Protein AF-A0A255YTB4-F1 (afdb_monomer_lite)

Foldseek 3Di:
DDDDDDDDDDDDDDDDDDDDDDDDDVVPVVVVVVVVVVVVPPPDDDDDDDDDDDDDDDDDDDDDDDDDDDDDDDDDDDDDDDDPDPPDPPPPVVVVVVVVVCVVCVPDDPDPPPDPPPFPLPPDALVRLLVLLCVLLVVLAAAEAEDAALQCVLVVVVVVCVVVVHQLEEEEFQDPVNVPRPNVVPVSRHYDYHADDAPHQEYEAEFQAAASRNSKTKGFCDRSNRVNRLPRHLHYEYEYESVRRDHHPVVNVVSQCVVQVVVVHHRRPDIDIDRYRDNGYYYY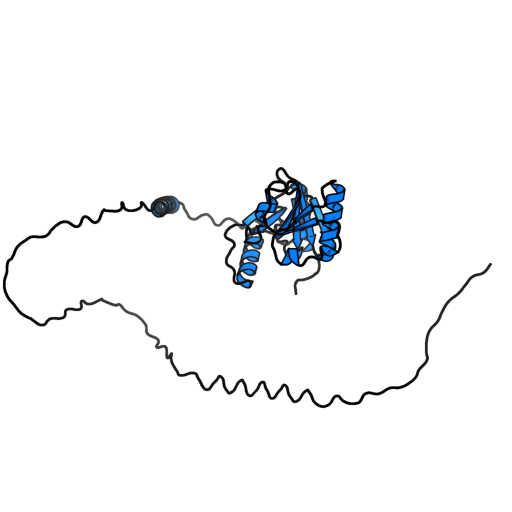YYYHDSPPDDD

pLDDT: mean 70.14, std 25.57, range [23.16, 96.25]

Radius of gyration: 35.02 Å; chains: 1; bounding box: 73×129×77 Å

Organism: NCBI:txid1981099

Structure (mmCIF, N/CA/C/O backbone):
data_AF-A0A255YTB4-F1
#
_entry.id   AF-A0A255YTB4-F1
#
loop_
_atom_site.group_PDB
_atom_site.id
_atom_site.type_symbol
_atom_site.label_atom_id
_atom_site.label_alt_id
_atom_site.label_comp_id
_atom_site.label_asym_id
_atom_site.label_entity_id
_atom_site.label_seq_id
_atom_site.pdbx_PDB_ins_code
_atom_site.Cartn_x
_atom_site.Cartn_y
_atom_site.Cartn_z
_atom_site.occupancy
_atom_site.B_iso_or_equiv
_atom_site.auth_seq_id
_atom_site.auth_comp_id
_atom_site.auth_asym_id
_atom_site.auth_atom_id
_atom_site.pdbx_PDB_model_num
ATOM 1 N N . MET A 1 1 ? -17.223 -56.467 17.518 1.00 36.66 1 MET A N 1
ATOM 2 C CA . MET A 1 1 ? -18.235 -57.529 17.428 1.00 36.66 1 MET A CA 1
ATOM 3 C C . MET A 1 1 ? -19.558 -56.891 17.029 1.00 36.66 1 MET A C 1
ATOM 5 O O . MET A 1 1 ? -20.328 -56.540 17.908 1.00 36.66 1 MET A O 1
ATOM 9 N N . ASP A 1 2 ? -19.896 -56.591 15.780 1.00 35.88 2 ASP A N 1
ATOM 10 C CA . ASP A 1 2 ? -19.236 -56.515 14.462 1.00 35.88 2 ASP A CA 1
ATOM 11 C C . ASP A 1 2 ? -20.091 -55.502 13.671 1.00 35.88 2 ASP A C 1
ATOM 13 O O . ASP A 1 2 ? -21.315 -55.549 13.749 1.00 35.88 2 ASP A O 1
ATOM 17 N N . GLN A 1 3 ? -19.529 -54.368 13.234 1.00 32.56 3 GLN A N 1
ATOM 18 C CA . GLN A 1 3 ? -19.090 -54.088 11.851 1.00 32.56 3 GLN A CA 1
ATOM 19 C C . GLN A 1 3 ? -20.162 -54.400 10.787 1.00 32.56 3 GLN A C 1
ATOM 21 O O . GLN A 1 3 ? -20.551 -55.543 10.608 1.00 32.56 3 GLN A O 1
ATOM 26 N N . ALA A 1 4 ? -20.786 -53.365 10.202 1.00 33.28 4 ALA A N 1
ATOM 27 C CA . ALA A 1 4 ? -20.347 -52.664 8.974 1.00 33.28 4 ALA A CA 1
ATOM 28 C C . ALA A 1 4 ? -20.645 -53.502 7.711 1.00 33.28 4 ALA A C 1
ATOM 30 O O . ALA A 1 4 ? -20.440 -54.699 7.705 1.00 33.28 4 ALA A O 1
ATOM 31 N N . GLY A 1 5 ? -21.120 -52.994 6.581 1.00 29.61 5 GLY A N 1
ATOM 32 C CA . GLY A 1 5 ? -21.295 -51.645 6.078 1.00 29.61 5 GLY A CA 1
ATOM 33 C C . GLY A 1 5 ? -21.314 -51.720 4.541 1.00 29.61 5 GLY A C 1
ATOM 34 O O . GLY A 1 5 ? -20.716 -52.612 3.956 1.00 29.61 5 GLY A O 1
ATOM 35 N N . TYR A 1 6 ? -21.953 -50.723 3.928 1.00 31.66 6 TYR A N 1
ATOM 36 C CA . TYR A 1 6 ? -21.638 -50.125 2.620 1.00 31.66 6 TYR A CA 1
ATOM 37 C C . TYR A 1 6 ? -21.993 -50.790 1.263 1.00 31.66 6 TYR A C 1
ATOM 39 O O . TYR A 1 6 ? -21.471 -51.818 0.863 1.00 31.66 6 TYR A O 1
ATOM 47 N N . CYS A 1 7 ? -22.741 -49.975 0.496 1.00 25.92 7 CYS A N 1
ATOM 48 C CA . CYS A 1 7 ? -22.605 -49.614 -0.929 1.00 25.92 7 CYS A CA 1
ATOM 49 C C . CYS A 1 7 ? -22.793 -50.659 -2.046 1.00 25.92 7 CYS A C 1
ATOM 51 O O . CYS A 1 7 ? -21.933 -51.495 -2.283 1.00 25.92 7 CYS A O 1
ATOM 53 N N . SER A 1 8 ? -23.755 -50.410 -2.948 1.00 30.14 8 S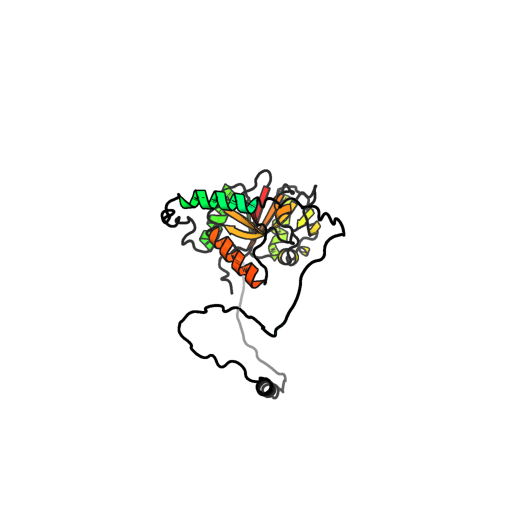ER A N 1
ATOM 54 C CA . SER A 1 8 ? -23.464 -49.739 -4.238 1.00 30.14 8 SER A CA 1
ATOM 55 C C . SER A 1 8 ? -24.685 -49.608 -5.181 1.00 30.14 8 SER A C 1
ATOM 57 O O . SER A 1 8 ? -25.455 -50.532 -5.391 1.00 30.14 8 SER A O 1
ATOM 59 N N . LEU A 1 9 ? -24.831 -48.386 -5.710 1.00 29.02 9 LEU A N 1
ATOM 60 C CA . LEU A 1 9 ? -25.135 -47.952 -7.088 1.00 29.02 9 LEU A CA 1
ATOM 61 C C . LEU A 1 9 ? -26.260 -48.572 -7.962 1.00 29.02 9 LEU A C 1
ATOM 63 O O . LEU A 1 9 ? -26.207 -49.711 -8.396 1.00 29.02 9 LEU A O 1
ATOM 67 N N . ARG A 1 10 ? -27.12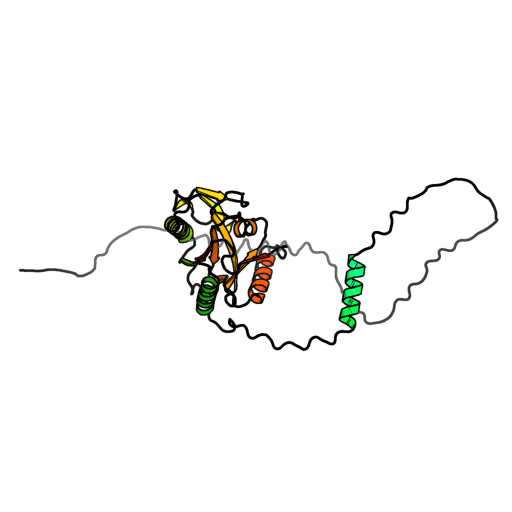7 -47.635 -8.401 1.00 27.05 10 ARG A N 1
ATOM 68 C CA . ARG A 1 10 ? -27.741 -47.413 -9.739 1.00 27.05 10 ARG A CA 1
ATOM 69 C C . ARG A 1 10 ? -28.489 -48.564 -10.432 1.00 27.05 10 ARG A C 1
ATOM 71 O O . ARG A 1 10 ? -27.883 -49.424 -11.047 1.00 27.05 10 ARG A O 1
ATOM 78 N N . ALA A 1 11 ? -29.799 -48.380 -10.619 1.00 28.38 11 ALA A N 1
ATOM 79 C CA . ALA A 1 11 ? -30.376 -47.700 -11.795 1.00 28.38 11 ALA A CA 1
ATOM 80 C C . ALA A 1 11 ? -31.918 -47.750 -11.733 1.00 28.38 11 ALA A C 1
ATOM 82 O O . ALA A 1 11 ? -32.508 -48.821 -11.635 1.00 28.38 11 ALA A O 1
ATOM 83 N N . ARG A 1 12 ? -32.586 -46.593 -11.816 1.00 29.38 12 ARG A N 1
ATOM 84 C CA . ARG A 1 12 ? -34.030 -46.490 -12.090 1.00 29.38 12 ARG A CA 1
ATOM 85 C C . ARG A 1 12 ? -34.279 -45.317 -13.038 1.00 29.38 12 ARG A C 1
ATOM 87 O O . ARG A 1 12 ? -33.979 -44.179 -12.697 1.00 29.38 12 ARG A O 1
ATOM 94 N N . ALA A 1 13 ? -34.830 -45.618 -14.209 1.00 29.97 13 ALA A N 1
ATOM 95 C CA . ALA A 1 13 ? -35.760 -44.736 -14.925 1.00 29.97 13 ALA A CA 1
ATOM 96 C C . ALA A 1 13 ? -37.182 -44.954 -14.341 1.00 29.97 13 ALA A C 1
ATOM 98 O O . ALA A 1 13 ? -37.317 -45.886 -13.536 1.00 29.97 13 ALA A O 1
ATOM 99 N N . PRO A 1 14 ? -38.271 -44.248 -14.735 1.00 45.78 14 PRO A N 1
ATOM 100 C CA . PRO A 1 14 ? -38.490 -43.085 -15.632 1.00 45.78 14 PRO A CA 1
ATOM 101 C C . PRO A 1 14 ? -39.382 -42.018 -14.886 1.00 45.78 14 PRO A C 1
ATOM 103 O O . PRO A 1 14 ? -39.230 -41.953 -13.667 1.00 45.78 14 PRO A O 1
ATOM 106 N N . PRO A 1 15 ? -40.379 -41.256 -15.432 1.00 45.75 15 PRO A N 1
ATOM 107 C CA . PRO A 1 15 ? -40.675 -40.705 -16.773 1.00 45.75 15 PRO A CA 1
ATOM 108 C C . PRO A 1 15 ? -41.087 -39.184 -16.809 1.00 45.75 15 PRO A C 1
ATOM 110 O O . PRO A 1 15 ? -41.373 -38.555 -15.797 1.00 45.75 15 PRO A O 1
ATOM 113 N N . THR A 1 16 ? -41.254 -38.651 -18.035 1.00 34.66 16 THR A N 1
ATOM 114 C CA . THR A 1 16 ? -42.140 -37.537 -18.500 1.00 34.66 16 THR A CA 1
ATOM 115 C C . THR A 1 16 ? -41.989 -36.088 -17.981 1.00 34.66 16 THR A C 1
ATOM 117 O O . THR A 1 16 ? -42.280 -35.809 -16.824 1.00 34.66 16 THR A O 1
ATOM 120 N N . ARG A 1 17 ? -41.766 -35.124 -18.902 1.00 30.91 17 ARG A N 1
ATOM 121 C CA . ARG A 1 17 ? -42.702 -34.023 -19.278 1.00 30.91 17 ARG A CA 1
ATOM 122 C C . ARG A 1 17 ? -42.054 -32.977 -20.217 1.00 30.91 17 ARG A C 1
ATOM 124 O O . ARG A 1 17 ? -41.091 -32.329 -19.846 1.00 30.91 17 ARG A O 1
ATOM 131 N N . ARG A 1 18 ? -42.703 -32.778 -21.375 1.00 29.11 18 ARG A N 1
ATOM 132 C CA . ARG A 1 18 ? -43.236 -31.503 -21.909 1.00 29.11 18 ARG A CA 1
ATOM 133 C C . ARG A 1 18 ? -42.278 -30.298 -22.038 1.00 29.11 18 ARG A C 1
ATOM 135 O O . ARG A 1 18 ? -42.111 -29.589 -21.059 1.00 29.11 18 ARG A O 1
ATOM 142 N N . THR A 1 19 ? -41.881 -29.966 -23.275 1.00 30.39 19 THR A N 1
ATOM 143 C CA . THR A 1 19 ? -41.964 -28.595 -23.837 1.00 30.39 19 THR A CA 1
ATOM 144 C C . THR A 1 19 ? -41.715 -28.577 -25.350 1.00 30.39 19 THR A C 1
ATOM 146 O O . THR A 1 19 ? -40.626 -28.875 -25.828 1.00 30.39 19 THR A O 1
ATOM 149 N N . ASP A 1 20 ? -42.755 -28.181 -26.083 1.00 30.39 20 ASP A N 1
ATOM 150 C CA . ASP A 1 20 ? -42.696 -27.619 -27.432 1.00 30.39 20 ASP A CA 1
ATOM 151 C C . ASP A 1 20 ? -42.109 -26.193 -27.417 1.00 30.39 20 ASP A C 1
ATOM 153 O O . ASP A 1 20 ? -42.194 -25.495 -26.405 1.00 30.39 20 ASP A O 1
ATOM 157 N N . ARG A 1 21 ? -41.693 -25.741 -28.612 1.00 35.75 21 ARG A N 1
ATOM 158 C CA . ARG A 1 21 ? -41.431 -24.351 -29.059 1.00 35.75 21 ARG A CA 1
ATOM 159 C C . ARG A 1 21 ? -40.008 -23.806 -28.889 1.00 35.75 21 ARG A C 1
ATOM 161 O O . ARG A 1 21 ? -39.758 -22.944 -28.057 1.00 35.75 21 ARG A O 1
ATOM 168 N N . ILE A 1 22 ? -39.124 -24.177 -29.819 1.00 34.84 22 ILE A N 1
ATOM 169 C CA . ILE A 1 22 ? -38.006 -23.323 -30.262 1.00 34.84 22 ILE A CA 1
ATOM 170 C C . ILE A 1 22 ? -37.965 -23.347 -31.796 1.00 34.84 22 ILE A C 1
ATOM 172 O O . ILE A 1 22 ? -37.167 -24.038 -32.416 1.00 34.84 22 ILE A O 1
ATOM 176 N N . ILE A 1 23 ? -38.884 -22.608 -32.412 1.00 39.38 23 ILE A N 1
ATOM 177 C CA . ILE A 1 23 ? -38.775 -22.123 -33.792 1.00 39.38 23 ILE A CA 1
ATOM 178 C C . ILE A 1 23 ? -39.227 -20.663 -33.730 1.00 39.38 23 ILE A C 1
ATOM 180 O O . ILE A 1 23 ? -40.270 -20.381 -33.147 1.00 39.38 23 ILE A O 1
ATOM 184 N N . SER A 1 24 ? -38.442 -19.768 -34.334 1.00 40.56 24 SER A N 1
ATOM 185 C CA . SER A 1 24 ? -38.579 -18.299 -34.351 1.00 40.56 24 SER A CA 1
ATOM 186 C C . SER A 1 24 ? -37.813 -17.561 -33.247 1.00 40.56 24 SER A C 1
ATOM 188 O O . SER A 1 24 ? -38.348 -17.277 -32.186 1.00 40.56 24 SER A O 1
ATOM 190 N N . ILE A 1 25 ? -36.545 -17.244 -33.532 1.00 39.31 25 ILE A N 1
ATOM 191 C CA . ILE A 1 25 ? -35.805 -16.059 -33.029 1.00 39.31 25 ILE A CA 1
ATOM 192 C C . ILE A 1 25 ? -34.521 -15.853 -33.858 1.00 39.31 25 ILE A C 1
ATOM 194 O O . ILE A 1 25 ? -34.050 -14.729 -34.007 1.00 39.31 25 ILE A O 1
ATOM 198 N N . TRP A 1 26 ? -34.013 -16.901 -34.518 1.00 35.03 26 TRP A N 1
ATOM 199 C CA . TRP A 1 26 ? -32.812 -16.821 -35.361 1.00 35.03 26 TRP A CA 1
ATOM 200 C C . TRP A 1 26 ? -32.982 -16.089 -36.706 1.00 35.03 26 TRP A C 1
ATOM 202 O O . TRP A 1 26 ? -31.990 -15.719 -37.321 1.00 35.03 26 TRP A O 1
ATOM 212 N N . SER A 1 27 ? -34.212 -15.804 -37.143 1.00 38.53 27 SER A N 1
ATOM 213 C CA . SER A 1 27 ? -34.468 -15.092 -38.409 1.00 38.53 27 SER A CA 1
ATOM 214 C C . SER A 1 27 ? -34.634 -13.573 -38.259 1.00 38.53 27 SER A C 1
ATOM 216 O O . SER A 1 27 ? -34.793 -12.888 -39.262 1.00 38.53 27 SER A O 1
ATOM 218 N N . CYS A 1 28 ? -34.581 -13.027 -37.036 1.00 35.69 28 CYS A N 1
ATOM 219 C CA . CYS A 1 28 ? -34.787 -11.590 -36.801 1.00 35.69 28 CYS A CA 1
ATOM 220 C C . CYS A 1 28 ? -33.476 -10.784 -36.689 1.00 35.69 28 CYS A C 1
ATOM 222 O O . CYS A 1 28 ? -33.479 -9.571 -36.871 1.00 35.69 28 CYS A O 1
ATOM 224 N N . TRP A 1 29 ? -32.336 -11.437 -36.430 1.00 35.66 29 TRP A N 1
ATOM 225 C CA . TRP A 1 29 ? -31.053 -10.744 -36.223 1.00 35.66 29 TRP A CA 1
ATOM 226 C C . TRP A 1 29 ? -30.237 -10.510 -37.499 1.00 35.66 29 TRP A C 1
ATOM 228 O O . TRP A 1 29 ? -29.434 -9.583 -37.550 1.00 35.66 29 TRP A O 1
ATOM 238 N N . THR A 1 30 ? -30.485 -11.264 -38.569 1.00 45.66 30 THR A N 1
ATOM 239 C CA . THR A 1 30 ? -29.830 -11.045 -39.869 1.00 45.66 30 THR A CA 1
ATOM 240 C C . THR A 1 30 ? -30.452 -9.906 -40.681 1.00 45.66 30 THR A C 1
ATOM 242 O O . THR A 1 30 ? -29.802 -9.385 -41.582 1.00 45.66 30 THR A O 1
ATOM 245 N N . MET A 1 31 ? -31.668 -9.456 -40.348 1.00 39.41 31 MET A N 1
ATOM 246 C CA . MET A 1 31 ? -32.391 -8.452 -41.142 1.00 39.41 31 MET A CA 1
ATOM 247 C C . MET A 1 31 ? -32.211 -7.005 -40.639 1.00 39.41 31 MET A C 1
ATOM 249 O O . MET A 1 31 ? -32.328 -6.069 -41.425 1.00 39.41 31 MET A O 1
ATOM 253 N N . VAL A 1 32 ? -31.837 -6.798 -39.369 1.00 45.38 32 VAL A N 1
ATOM 254 C CA . VAL A 1 32 ? -31.589 -5.451 -38.804 1.00 45.38 32 VAL A CA 1
ATOM 255 C C . VAL A 1 32 ? -30.168 -4.942 -39.110 1.00 45.38 32 VAL A C 1
ATOM 257 O O . VAL A 1 32 ? -29.960 -3.740 -39.261 1.00 45.38 32 VAL A O 1
ATOM 260 N N . GLY A 1 33 ? -29.194 -5.840 -39.301 1.00 43.22 33 GLY A N 1
ATOM 261 C CA . GLY A 1 33 ? -27.808 -5.471 -39.637 1.00 43.22 33 GLY A CA 1
ATOM 262 C C . GLY A 1 33 ? -27.602 -4.968 -41.074 1.00 43.22 33 GLY A C 1
ATOM 263 O O . GLY A 1 33 ? -26.692 -4.182 -41.324 1.00 43.22 33 GLY A O 1
ATOM 264 N N . LEU A 1 34 ? -28.465 -5.365 -42.015 1.00 46.25 34 LEU A N 1
ATOM 265 C CA . LEU A 1 34 ? -28.340 -5.017 -43.439 1.00 46.25 34 LEU A CA 1
ATOM 266 C C . LEU A 1 34 ? -28.985 -3.672 -43.815 1.00 46.25 34 LEU A C 1
ATOM 268 O O . LEU A 1 34 ? -28.605 -3.080 -44.821 1.00 46.25 34 LEU A O 1
ATOM 272 N N . ILE A 1 35 ? -29.907 -3.152 -42.998 1.00 46.38 35 ILE A N 1
ATOM 273 C CA . ILE A 1 35 ? -30.593 -1.871 -43.257 1.00 46.38 35 ILE A CA 1
ATOM 274 C C . ILE A 1 35 ? -29.792 -0.678 -42.701 1.00 46.38 35 ILE A C 1
ATOM 276 O O . ILE A 1 35 ? -29.871 0.427 -43.230 1.00 46.38 35 ILE A O 1
ATOM 280 N N . CYS A 1 36 ? -28.952 -0.891 -41.682 1.00 35.12 36 CYS A N 1
ATOM 281 C CA . CYS A 1 36 ? -28.119 0.177 -41.117 1.00 35.12 36 CYS A CA 1
ATOM 282 C C . CYS A 1 36 ? -26.856 0.460 -41.961 1.00 35.12 36 CYS A C 1
ATOM 284 O O . CYS A 1 36 ? -26.367 1.587 -41.994 1.00 35.12 36 CYS A O 1
ATOM 286 N N . TRP A 1 37 ? -26.358 -0.537 -42.706 1.00 36.56 37 TRP A N 1
ATOM 287 C CA . TRP A 1 37 ? -25.172 -0.386 -43.563 1.00 36.56 37 TRP A CA 1
ATOM 288 C C . TRP A 1 37 ? -25.455 0.450 -44.824 1.00 36.56 37 TRP A C 1
ATOM 290 O O . TRP A 1 37 ? -24.597 1.204 -45.280 1.00 36.56 37 TRP A O 1
ATOM 300 N N . THR A 1 38 ? -26.664 0.371 -45.383 1.00 44.47 38 THR A N 1
ATOM 301 C CA . THR A 1 38 ? -27.029 1.075 -46.626 1.00 44.47 38 THR A CA 1
ATOM 302 C C . THR A 1 38 ? -27.393 2.550 -46.430 1.00 44.47 38 THR A C 1
ATOM 304 O O . THR A 1 38 ? -27.266 3.322 -47.377 1.00 44.47 38 THR A O 1
ATOM 307 N N . LEU A 1 39 ? -27.765 2.983 -45.219 1.00 41.00 39 LEU A N 1
ATOM 308 C CA . LEU A 1 39 ? -28.167 4.375 -44.947 1.00 41.00 39 LEU A CA 1
ATOM 309 C C . LEU A 1 39 ? -27.012 5.313 -44.554 1.00 41.00 39 LEU A C 1
ATOM 311 O O . LEU A 1 39 ? -27.134 6.524 -44.712 1.00 41.00 39 LEU A O 1
ATOM 315 N N . VAL A 1 40 ? -25.867 4.787 -44.109 1.00 41.06 40 VAL A N 1
ATOM 316 C CA . VAL A 1 40 ? -24.697 5.613 -43.733 1.00 41.06 40 VAL A CA 1
ATOM 317 C C . VAL A 1 40 ? -23.825 5.984 -44.945 1.00 41.06 40 VAL A C 1
ATOM 319 O O . VAL A 1 40 ? -23.033 6.920 -44.882 1.00 41.06 40 VAL A O 1
ATOM 322 N N . TRP A 1 41 ? -24.012 5.320 -46.090 1.00 38.53 41 TRP A N 1
ATOM 323 C CA . TRP A 1 41 ? -23.201 5.541 -47.296 1.00 38.53 41 TRP A CA 1
ATOM 324 C C . TRP A 1 41 ? -23.780 6.556 -48.301 1.00 38.53 41 TRP A C 1
ATOM 326 O O . TRP A 1 41 ? -23.124 6.863 -49.293 1.00 38.53 41 TRP A O 1
ATOM 336 N N . GLN A 1 42 ? -24.975 7.114 -48.062 1.00 45.94 42 GLN A N 1
ATOM 337 C CA . GLN A 1 42 ? -25.619 8.077 -48.979 1.00 45.94 42 GLN A CA 1
ATOM 338 C C . GLN A 1 42 ? -25.476 9.560 -48.574 1.00 45.94 42 GLN A C 1
ATOM 340 O O . GLN A 1 42 ? -25.960 10.439 -49.288 1.00 45.94 42 GLN A O 1
ATOM 345 N N . HIS A 1 43 ? -24.767 9.876 -47.483 1.00 42.22 43 HIS A N 1
ATOM 346 C CA . HIS A 1 43 ? -24.552 11.258 -47.019 1.00 42.22 43 HIS A CA 1
ATOM 347 C C . HIS A 1 43 ? -23.079 11.590 -46.716 1.00 42.22 43 HIS A C 1
ATOM 349 O O . HIS A 1 43 ? -22.751 12.114 -45.656 1.00 42.22 43 HIS A O 1
ATOM 355 N N . PHE A 1 44 ? -22.187 11.345 -47.679 1.00 32.94 44 PHE A N 1
ATOM 356 C CA . PHE A 1 44 ? -20.847 11.943 -47.702 1.00 32.94 44 PHE A CA 1
ATOM 357 C C . PHE A 1 44 ? -20.622 12.649 -49.045 1.00 32.94 44 PHE A C 1
ATOM 359 O O . PHE A 1 44 ? -20.429 11.972 -50.058 1.00 32.94 44 PHE A O 1
ATOM 366 N N . PRO A 1 45 ? -20.650 13.993 -49.108 1.00 39.22 45 PRO A N 1
ATOM 367 C CA . PRO A 1 45 ? -20.106 14.686 -50.254 1.00 39.22 45 PRO A CA 1
ATOM 368 C C . PRO A 1 45 ? -18.577 14.656 -50.180 1.00 39.22 45 PRO A C 1
ATOM 370 O O . PRO A 1 45 ? -17.971 14.691 -49.110 1.00 39.22 45 PRO A O 1
ATOM 373 N N . ALA A 1 46 ? -17.997 14.561 -51.372 1.00 41.31 46 ALA A N 1
ATOM 374 C CA . ALA A 1 46 ? -16.586 14.653 -51.691 1.00 41.31 46 ALA A CA 1
ATOM 375 C C . ALA A 1 46 ? -15.844 15.714 -50.867 1.00 41.31 46 ALA A C 1
ATOM 377 O O . ALA A 1 46 ? -16.426 16.740 -50.544 1.00 41.31 46 ALA A O 1
ATOM 378 N N . TRP A 1 47 ? -14.559 15.472 -50.600 1.00 31.92 47 TRP A N 1
ATOM 379 C CA . TRP A 1 47 ? -13.451 16.438 -50.670 1.00 31.92 47 TRP A CA 1
ATOM 380 C C . TRP A 1 47 ? -12.198 15.776 -50.082 1.00 31.92 47 TRP A C 1
ATOM 382 O O . TRP A 1 47 ? -12.103 15.623 -48.871 1.00 31.92 47 TRP A O 1
ATOM 392 N N . LEU A 1 48 ? -11.263 15.365 -50.946 1.00 29.27 48 LEU A N 1
ATOM 393 C CA . LEU A 1 48 ? -9.801 15.438 -50.762 1.00 29.27 48 LEU A CA 1
ATOM 394 C C . LEU A 1 48 ? -9.115 14.644 -51.880 1.00 29.27 48 LEU A C 1
ATOM 396 O O . LEU A 1 48 ? -8.691 13.504 -51.714 1.00 29.27 48 LEU A O 1
ATOM 400 N N . SER A 1 49 ? -8.991 15.289 -53.038 1.00 30.75 49 SER A N 1
ATOM 401 C CA . SER A 1 49 ? -7.938 14.960 -53.993 1.00 30.75 49 SER A CA 1
ATOM 402 C C . SER A 1 49 ? -6.655 15.630 -53.503 1.00 30.75 49 SER A C 1
ATOM 404 O O . SER A 1 49 ? -6.573 16.855 -53.456 1.00 30.75 49 SER A O 1
ATOM 406 N N . VAL A 1 50 ? -5.666 14.831 -53.113 1.00 32.72 50 VAL A N 1
ATOM 407 C CA . VAL A 1 50 ? -4.293 15.280 -52.848 1.00 32.72 50 VAL A CA 1
ATOM 408 C C . VAL A 1 50 ? -3.550 15.359 -54.184 1.00 32.72 50 VAL A C 1
ATOM 410 O O . VAL A 1 50 ? -3.497 14.342 -54.876 1.00 32.72 50 VAL A O 1
ATOM 413 N N . PRO A 1 51 ? -2.927 16.491 -54.558 1.00 34.75 51 PRO A N 1
ATOM 414 C CA . PRO A 1 51 ? -1.885 16.480 -55.566 1.00 34.75 51 PRO A CA 1
ATOM 415 C C . PRO A 1 51 ? -0.504 16.373 -54.905 1.00 34.75 51 PRO A C 1
ATOM 417 O O . PRO A 1 51 ? -0.166 17.088 -53.962 1.00 34.75 51 PRO A O 1
ATOM 420 N N . VAL A 1 52 ? 0.297 15.464 -55.452 1.00 38.25 52 VAL A N 1
ATOM 421 C CA . VAL A 1 52 ? 1.750 15.382 -55.290 1.00 38.25 52 VAL A CA 1
ATOM 422 C C . VAL A 1 52 ? 2.381 16.650 -55.878 1.00 38.25 52 VAL A C 1
ATOM 424 O O . VAL A 1 52 ? 2.071 17.020 -57.008 1.00 38.25 52 VAL A O 1
ATOM 427 N N . GLY A 1 53 ? 3.276 17.306 -55.134 1.00 27.62 53 GLY A N 1
ATOM 428 C CA . GLY A 1 53 ? 3.979 18.508 -55.589 1.00 27.62 53 GLY A CA 1
ATOM 429 C C . GLY A 1 53 ? 5.303 18.720 -54.857 1.00 27.62 53 GLY A C 1
ATOM 430 O O . GLY A 1 53 ? 5.343 19.162 -53.714 1.00 27.62 53 GLY A O 1
ATOM 431 N N . SER A 1 54 ? 6.386 18.374 -55.542 1.00 34.38 54 SER A N 1
ATOM 432 C CA . SER A 1 54 ? 7.792 18.563 -55.190 1.00 34.38 54 SER A CA 1
ATOM 433 C C . SER A 1 54 ? 8.255 20.028 -55.286 1.00 34.38 54 SER A C 1
ATOM 435 O O . SER A 1 54 ? 8.015 20.658 -56.307 1.00 34.38 54 SER A O 1
ATOM 437 N N . GLY A 1 55 ? 9.025 20.491 -54.291 1.00 30.50 55 GLY A N 1
ATOM 438 C CA . GLY A 1 55 ? 10.178 21.402 -54.432 1.00 30.50 55 GLY A CA 1
ATOM 439 C C . GLY A 1 55 ? 9.968 22.883 -54.816 1.00 30.50 55 GLY A C 1
ATOM 440 O O . GLY A 1 55 ? 9.509 23.199 -55.904 1.00 30.50 55 GLY A O 1
ATOM 441 N N . GLY A 1 56 ? 10.504 23.795 -53.990 1.00 30.48 56 GLY A N 1
ATOM 442 C CA . GLY A 1 56 ? 10.982 25.123 -54.432 1.00 30.48 56 GLY A CA 1
ATOM 443 C C . GLY A 1 56 ? 10.263 26.358 -53.857 1.00 30.48 56 GLY A C 1
ATOM 444 O O . GLY A 1 56 ? 9.122 26.251 -53.430 1.00 30.48 56 GLY A O 1
ATOM 445 N N . PRO A 1 57 ? 10.931 27.532 -53.786 1.00 38.94 57 PRO A N 1
ATOM 446 C CA . PRO A 1 57 ? 10.902 28.417 -52.614 1.00 38.94 57 PRO A CA 1
ATOM 447 C C . PRO A 1 57 ? 9.943 29.616 -52.729 1.00 38.94 57 PRO A C 1
ATOM 449 O O . PRO A 1 57 ? 9.837 30.250 -53.778 1.00 38.94 57 PRO A O 1
ATOM 452 N N . TYR A 1 58 ? 9.314 30.014 -51.618 1.00 29.83 58 TYR A N 1
ATOM 453 C CA . TYR A 1 58 ? 8.460 31.208 -51.558 1.00 29.83 58 TYR A CA 1
ATOM 454 C C . TYR A 1 58 ? 9.256 32.453 -51.149 1.00 29.83 58 TYR A C 1
ATOM 456 O O . TYR A 1 58 ? 9.700 32.612 -50.012 1.00 29.83 58 TYR A O 1
ATOM 464 N N . ARG A 1 59 ? 9.376 33.361 -52.117 1.00 29.16 59 ARG A N 1
ATOM 465 C CA . ARG A 1 59 ? 9.701 34.782 -51.982 1.00 29.16 59 ARG A CA 1
ATOM 466 C C . ARG A 1 59 ? 8.398 35.508 -51.622 1.00 29.16 59 ARG A C 1
ATOM 468 O O . ARG A 1 59 ? 7.456 35.467 -52.408 1.00 29.16 59 ARG A O 1
ATOM 475 N N . VAL A 1 60 ? 8.309 36.145 -50.454 1.00 29.39 60 VAL A N 1
ATOM 476 C CA . VAL A 1 60 ? 7.101 36.896 -50.062 1.00 29.39 60 VAL A CA 1
ATOM 477 C C . VAL A 1 60 ? 7.193 38.318 -50.616 1.00 29.39 60 VAL A C 1
ATOM 479 O O . VAL A 1 60 ? 8.027 39.114 -50.187 1.00 29.39 60 VAL A O 1
ATOM 482 N N . SER A 1 61 ? 6.345 38.617 -51.599 1.00 27.95 61 SER A N 1
ATOM 483 C CA . SER A 1 61 ? 6.238 39.923 -52.250 1.00 27.95 61 SER A CA 1
ATOM 484 C C . SER A 1 61 ? 5.207 40.813 -51.557 1.00 27.95 61 SER A C 1
ATOM 486 O O . SER A 1 61 ? 4.064 40.428 -51.330 1.00 27.95 61 SER A O 1
ATOM 488 N N . ARG A 1 62 ? 5.658 42.036 -51.282 1.00 28.20 62 ARG A N 1
ATOM 489 C CA . ARG A 1 62 ? 4.943 43.276 -50.949 1.00 28.20 62 ARG A CA 1
ATOM 490 C C . ARG A 1 62 ? 3.614 43.437 -51.708 1.00 28.20 62 ARG A C 1
ATOM 492 O O . ARG A 1 62 ? 3.614 43.435 -52.935 1.00 28.20 62 ARG A O 1
ATOM 499 N N . PHE A 1 63 ? 2.521 43.695 -50.989 1.00 25.23 63 PHE A N 1
ATOM 500 C CA . PHE A 1 63 ? 1.290 44.240 -51.569 1.00 25.23 63 PHE A CA 1
ATOM 501 C C . PHE A 1 63 ? 1.348 45.774 -51.488 1.00 25.23 63 PHE A C 1
ATOM 503 O O . PHE A 1 63 ? 1.240 46.355 -50.409 1.00 25.23 63 PHE A O 1
ATOM 510 N N . CYS A 1 64 ? 1.571 46.422 -52.632 1.00 24.27 64 CYS A N 1
ATOM 511 C CA . CYS A 1 64 ? 1.341 47.850 -52.838 1.00 24.27 64 CYS A CA 1
ATOM 512 C C . CYS A 1 64 ? 0.015 48.001 -53.590 1.00 24.27 64 CYS A C 1
ATOM 514 O O . CYS A 1 64 ? -0.115 47.483 -54.694 1.00 24.27 64 CYS A O 1
ATOM 516 N N . ILE A 1 65 ? -0.941 48.733 -53.018 1.00 28.92 65 ILE A N 1
ATOM 517 C CA . ILE A 1 65 ? -2.070 49.290 -53.768 1.00 28.92 65 ILE A CA 1
ATOM 518 C C . ILE A 1 65 ? -1.698 50.743 -54.067 1.00 28.92 65 ILE A C 1
ATOM 520 O O . ILE A 1 65 ? -1.504 51.538 -53.149 1.00 28.92 65 ILE A O 1
ATOM 524 N N . ALA A 1 66 ? -1.533 51.054 -55.352 1.00 31.17 66 ALA A N 1
ATOM 525 C CA . ALA A 1 66 ? -1.273 52.390 -55.870 1.00 31.17 66 ALA A CA 1
ATOM 526 C C . ALA A 1 66 ? -2.512 52.896 -56.625 1.00 31.17 66 ALA A C 1
ATOM 528 O O . ALA A 1 66 ? -3.067 52.185 -57.458 1.00 31.17 66 ALA A O 1
ATOM 529 N N . GLY A 1 67 ? -2.906 54.134 -56.322 1.00 27.91 67 GLY A N 1
ATOM 530 C CA . GLY A 1 67 ? -3.990 54.893 -56.951 1.00 27.91 67 GLY A CA 1
ATOM 531 C C . GLY A 1 67 ? -3.956 56.352 -56.466 1.00 27.91 67 GLY A C 1
ATOM 532 O O . GLY A 1 67 ? -4.742 56.739 -55.617 1.00 27.91 67 GLY A O 1
ATOM 533 N N . GLN A 1 68 ? -2.938 57.072 -56.948 1.00 35.12 68 GLN A N 1
ATOM 534 C CA . GLN A 1 68 ? -2.490 58.482 -56.809 1.00 35.12 68 GLN A CA 1
ATOM 535 C C . GLN A 1 68 ? -3.553 59.617 -57.003 1.00 35.12 68 GLN A C 1
ATOM 537 O O . GLN A 1 68 ? -4.632 59.303 -57.495 1.00 35.12 68 GLN A O 1
ATOM 542 N N . PRO A 1 69 ? -3.214 60.945 -56.934 1.00 49.62 69 PRO A N 1
ATOM 543 C CA . PRO A 1 69 ? -2.392 61.767 -55.993 1.00 49.62 69 PRO A CA 1
ATOM 544 C C . PRO A 1 69 ? -2.986 63.226 -55.826 1.00 49.62 69 PRO A C 1
ATOM 546 O O . PRO A 1 69 ? -4.159 63.409 -56.139 1.00 49.62 69 PRO A O 1
ATOM 549 N N . PRO A 1 70 ? -2.226 64.323 -55.543 1.00 55.34 70 PRO A N 1
ATOM 550 C CA . PRO A 1 70 ? -1.261 64.647 -54.471 1.00 55.34 70 PRO A CA 1
ATOM 551 C C . PRO A 1 70 ? -1.636 65.957 -53.703 1.00 55.34 70 PRO A C 1
ATOM 553 O O . PRO A 1 70 ? -2.618 66.612 -54.031 1.00 55.34 70 PRO A O 1
ATOM 556 N N . CYS A 1 71 ? -0.798 66.364 -52.732 1.00 23.16 71 CYS A N 1
ATOM 557 C CA . CYS A 1 71 ? -0.317 67.749 -52.479 1.00 23.16 71 CYS A CA 1
ATOM 558 C C . CYS A 1 71 ? -0.331 68.198 -51.001 1.00 23.16 71 CYS A C 1
ATOM 560 O O . CYS A 1 71 ? -1.365 68.200 -50.350 1.00 23.16 71 CYS A O 1
ATOM 562 N N . CYS A 1 72 ? 0.841 68.689 -50.569 1.00 24.47 72 CYS A N 1
ATOM 563 C CA . CYS A 1 72 ? 1.095 69.712 -49.540 1.00 24.47 72 CYS A CA 1
ATOM 564 C C . CYS A 1 72 ? 0.702 69.380 -48.081 1.00 24.47 72 CYS A C 1
ATOM 566 O O . CYS A 1 72 ? -0.456 69.234 -47.734 1.00 24.47 72 CYS A O 1
ATOM 568 N N . ALA A 1 73 ? 1.669 69.120 -47.198 1.00 29.47 73 ALA A N 1
ATOM 569 C CA . ALA A 1 73 ? 2.447 70.115 -46.443 1.00 29.47 73 ALA A CA 1
ATOM 570 C C . ALA A 1 73 ? 1.686 70.723 -45.240 1.00 29.47 73 ALA A C 1
ATOM 572 O O . ALA A 1 73 ? 0.718 71.445 -45.416 1.00 29.47 73 ALA A O 1
ATOM 573 N N . VAL A 1 74 ? 2.255 70.494 -44.046 1.00 31.66 74 VAL A N 1
ATOM 574 C CA . VAL A 1 74 ? 2.228 71.367 -42.852 1.00 31.66 74 VAL A CA 1
ATOM 575 C C . VAL A 1 74 ? 0.885 71.546 -42.120 1.00 31.66 74 VAL A C 1
ATOM 577 O O . VAL A 1 74 ? -0.006 72.229 -42.597 1.00 31.66 74 VAL A O 1
ATOM 580 N N . CYS A 1 75 ? 0.810 70.997 -40.898 1.00 27.00 75 CYS A N 1
ATOM 581 C CA . CYS A 1 75 ? 0.307 71.634 -39.660 1.00 27.00 75 CYS A CA 1
ATOM 582 C C . CYS A 1 75 ? 0.322 70.573 -38.535 1.00 27.00 75 CYS A C 1
ATOM 584 O O . CYS A 1 75 ? -0.385 69.577 -38.604 1.00 27.00 75 CYS A O 1
ATOM 586 N N . SER A 1 76 ? 1.287 70.588 -37.614 1.00 27.20 76 SER A N 1
ATOM 587 C CA . SER A 1 76 ? 1.302 71.414 -36.394 1.00 27.20 76 SER A CA 1
ATOM 588 C C . SER A 1 76 ? 0.270 70.981 -35.344 1.00 27.20 76 SER A C 1
ATOM 590 O O . SER A 1 76 ? -0.850 71.466 -35.348 1.00 27.20 76 SER A O 1
ATOM 592 N N . GLY A 1 77 ? 0.726 70.153 -34.398 1.00 30.03 77 GLY A N 1
ATOM 593 C CA . GLY A 1 77 ? 0.603 70.425 -32.961 1.00 30.03 77 GLY A CA 1
ATOM 594 C C . GLY A 1 77 ? -0.740 70.230 -32.237 1.00 30.03 77 GLY A C 1
ATOM 595 O O . GLY A 1 77 ? -1.804 70.590 -32.714 1.00 30.03 77 GLY A O 1
ATOM 596 N N . VAL A 1 78 ? -0.580 69.828 -30.967 1.00 30.08 78 VAL A N 1
ATOM 597 C CA . VAL A 1 78 ? -1.499 69.918 -29.811 1.00 30.08 78 VAL A CA 1
ATOM 598 C C . VAL A 1 78 ? -2.287 68.643 -29.464 1.00 30.08 78 VAL A C 1
ATOM 600 O O . VAL A 1 78 ? -3.107 68.158 -30.231 1.00 30.08 78 VAL A O 1
ATOM 603 N N . GLY A 1 79 ? -2.070 68.153 -28.233 1.00 25.42 79 GLY A N 1
ATOM 604 C CA . GLY A 1 79 ? -2.953 67.205 -27.538 1.00 25.42 79 GLY A CA 1
ATOM 605 C C . GLY A 1 79 ? -2.253 65.927 -27.063 1.00 25.42 79 GLY A C 1
ATOM 606 O O . GLY A 1 79 ? -2.407 64.871 -27.653 1.00 25.42 79 GLY A O 1
ATOM 607 N N . ALA A 1 80 ? -1.352 66.015 -26.087 1.00 29.58 80 ALA A N 1
ATOM 608 C CA . ALA A 1 80 ? -1.669 65.691 -24.690 1.00 29.58 80 ALA A CA 1
ATOM 609 C C . ALA A 1 80 ? -1.626 64.183 -24.350 1.00 29.58 80 ALA A C 1
ATOM 611 O O . ALA A 1 80 ? -2.545 63.414 -24.599 1.00 29.58 80 ALA A O 1
ATOM 612 N N . ALA A 1 81 ? -0.509 63.809 -23.720 1.00 38.19 81 ALA A N 1
ATOM 613 C CA . ALA A 1 81 ? -0.393 62.903 -22.580 1.00 38.19 81 ALA A CA 1
ATOM 614 C C . ALA A 1 81 ? -1.486 61.830 -22.384 1.00 38.19 81 ALA A C 1
ATOM 616 O O . ALA A 1 81 ? -2.459 62.039 -21.665 1.00 38.19 81 ALA A O 1
ATOM 617 N N . PHE A 1 82 ? -1.197 60.604 -22.826 1.00 30.80 82 PHE A N 1
ATOM 618 C CA . PHE A 1 82 ? -1.672 59.411 -22.128 1.00 30.80 82 PHE A CA 1
ATOM 619 C C . PHE A 1 82 ? -0.470 58.535 -21.774 1.00 30.80 82 PHE A C 1
ATOM 621 O O . PHE A 1 82 ? 0.019 57.737 -22.574 1.00 30.80 82 PHE A O 1
ATOM 628 N N . ARG A 1 83 ? 0.039 58.733 -20.550 1.00 38.31 83 ARG A N 1
ATOM 629 C CA . ARG A 1 83 ? 0.971 57.816 -19.888 1.00 38.31 83 ARG A CA 1
ATOM 630 C C . ARG A 1 83 ? 0.299 56.443 -19.806 1.00 38.31 83 ARG A C 1
ATOM 632 O O . ARG A 1 83 ? -0.475 56.191 -18.889 1.00 38.31 83 ARG A O 1
ATOM 639 N N . ARG A 1 84 ? 0.623 55.533 -20.726 1.00 38.09 84 ARG A N 1
ATOM 640 C CA . ARG A 1 84 ? 0.539 54.102 -20.424 1.00 38.09 84 ARG A CA 1
ATOM 641 C C . ARG A 1 84 ? 1.736 53.784 -19.542 1.00 38.09 84 ARG A C 1
ATOM 643 O O . ARG A 1 84 ? 2.871 53.798 -20.010 1.00 38.09 84 ARG A O 1
ATOM 650 N N . GLY A 1 85 ? 1.468 53.591 -18.252 1.00 31.48 85 GLY A N 1
ATOM 651 C CA . GLY A 1 85 ? 2.450 53.090 -17.302 1.00 31.48 85 GLY A CA 1
ATOM 652 C C . GLY A 1 85 ? 3.113 51.846 -17.880 1.00 31.48 85 GLY A C 1
ATOM 653 O O . GLY A 1 85 ? 2.437 50.869 -18.201 1.00 31.48 85 GLY A O 1
ATOM 654 N N . GLY A 1 86 ? 4.429 51.919 -18.062 1.00 33.88 86 GLY A N 1
ATOM 655 C CA . GLY A 1 86 ? 5.242 50.755 -18.351 1.00 33.88 86 GLY A CA 1
ATOM 656 C C . GLY A 1 86 ? 5.144 49.815 -17.162 1.00 33.88 86 GLY A C 1
ATOM 657 O O . GLY A 1 86 ? 5.779 50.045 -16.135 1.00 33.88 86 GLY A O 1
ATOM 658 N N . GLY A 1 87 ? 4.334 48.767 -17.291 1.00 35.62 87 GLY A N 1
ATOM 659 C CA . GLY A 1 87 ? 4.558 47.566 -16.505 1.00 35.62 87 GLY A CA 1
ATOM 660 C C . GLY A 1 87 ? 5.978 47.111 -16.815 1.00 35.62 87 GLY A C 1
ATOM 661 O O . GLY A 1 87 ? 6.310 46.913 -17.985 1.00 35.62 87 GLY A O 1
ATOM 662 N N . MET A 1 88 ? 6.833 47.034 -15.792 1.00 38.41 88 MET A N 1
ATOM 663 C CA . MET A 1 88 ? 8.167 46.455 -15.937 1.00 38.41 88 MET A CA 1
ATOM 664 C C . MET A 1 88 ? 8.044 45.124 -16.689 1.00 38.41 88 MET A C 1
ATOM 666 O O . MET A 1 88 ? 7.116 44.364 -16.392 1.00 38.41 88 MET A O 1
ATOM 670 N N . PRO A 1 89 ? 8.936 44.817 -17.648 1.00 53.88 89 PRO A N 1
ATOM 671 C CA . PRO A 1 89 ? 8.938 43.500 -18.254 1.00 53.88 89 PRO A CA 1
ATOM 672 C C . PRO A 1 89 ? 9.129 42.505 -17.114 1.00 53.88 89 PRO A C 1
ATOM 674 O O . PRO A 1 89 ? 10.145 42.545 -16.420 1.00 53.88 89 PRO A O 1
ATOM 677 N N . VAL A 1 90 ? 8.125 41.659 -16.877 1.00 55.25 90 VAL A N 1
ATOM 678 C CA . VAL A 1 90 ? 8.262 40.513 -15.982 1.00 55.25 90 VAL A CA 1
ATOM 679 C C . VAL A 1 90 ? 9.473 39.742 -16.491 1.00 55.25 90 VAL A C 1
ATOM 681 O O . VAL A 1 90 ? 9.449 39.157 -17.573 1.00 55.25 90 VAL A O 1
ATOM 684 N N . MET A 1 91 ? 10.569 39.847 -15.740 1.00 55.88 91 MET A N 1
ATOM 685 C CA . MET A 1 91 ? 11.785 39.076 -15.928 1.00 55.88 91 MET A CA 1
ATOM 686 C C . MET A 1 91 ? 11.368 37.614 -15.882 1.00 55.88 91 MET A C 1
ATOM 688 O O . MET A 1 91 ? 10.999 37.089 -14.835 1.00 55.88 91 MET A O 1
ATOM 692 N N . ASP A 1 92 ? 11.360 36.984 -17.049 1.00 74.81 92 ASP A N 1
ATOM 693 C CA . ASP A 1 92 ? 10.937 35.605 -17.220 1.00 74.81 92 ASP A CA 1
ATOM 694 C C . ASP A 1 92 ? 12.050 34.704 -16.664 1.00 74.81 92 ASP A C 1
ATOM 696 O O . ASP A 1 92 ? 12.914 34.217 -17.396 1.00 74.81 92 ASP A O 1
ATOM 700 N N . SER A 1 93 ? 12.094 34.557 -15.334 1.00 80.38 93 SER A N 1
ATOM 701 C CA . SER A 1 93 ? 13.127 33.809 -14.604 1.00 80.38 93 SER A CA 1
ATOM 702 C C . SER A 1 93 ? 13.284 32.389 -15.146 1.00 80.38 93 SER A C 1
ATOM 704 O O . SER A 1 93 ? 14.392 31.858 -15.176 1.00 80.38 93 SER A O 1
ATOM 706 N N . ARG A 1 94 ? 12.197 31.807 -15.675 1.00 84.56 94 ARG A N 1
ATOM 707 C CA . ARG A 1 94 ? 12.220 30.532 -16.397 1.00 84.56 94 ARG A CA 1
ATOM 708 C C . ARG A 1 94 ? 13.170 30.580 -17.592 1.00 84.56 94 ARG A C 1
ATOM 710 O O . ARG A 1 94 ? 13.980 29.672 -17.739 1.00 84.56 94 ARG A O 1
ATOM 717 N N . LYS A 1 95 ? 13.103 31.618 -18.431 1.00 86.94 95 LYS A N 1
ATOM 718 C CA . LYS A 1 95 ? 13.990 31.760 -19.598 1.00 86.94 95 LYS A CA 1
ATOM 719 C C . LYS A 1 95 ? 15.444 31.912 -19.180 1.00 86.94 95 LYS A C 1
ATOM 721 O O . LYS A 1 95 ? 16.291 31.254 -19.760 1.00 86.94 95 LYS A O 1
ATOM 726 N N . GLN A 1 96 ? 15.738 32.702 -18.150 1.00 88.69 96 GLN A N 1
ATOM 727 C CA . GLN A 1 96 ? 17.115 32.835 -17.659 1.00 88.69 96 GLN A CA 1
ATOM 728 C C . GLN A 1 96 ? 17.674 31.526 -17.097 1.00 88.69 96 GLN A C 1
ATOM 730 O O . GLN A 1 96 ? 18.828 31.195 -17.366 1.00 88.69 96 GLN A O 1
ATOM 735 N N . ILE A 1 97 ? 16.866 30.769 -16.349 1.00 90.00 97 ILE A N 1
ATOM 736 C CA . ILE A 1 97 ? 17.257 29.447 -15.846 1.00 90.00 97 ILE A CA 1
ATOM 737 C C . ILE A 1 97 ? 17.500 28.493 -17.018 1.00 90.00 97 ILE A C 1
ATOM 739 O O . ILE A 1 97 ? 18.545 27.851 -17.063 1.00 90.00 97 ILE A O 1
ATOM 743 N N . LEU A 1 98 ? 16.587 28.442 -17.993 1.00 89.00 98 LEU A N 1
ATOM 744 C CA . LEU A 1 98 ? 16.738 27.583 -19.169 1.00 89.00 98 LEU A CA 1
ATOM 745 C C . LEU A 1 98 ? 17.973 27.955 -19.986 1.00 89.00 98 LEU A C 1
ATOM 747 O O . LEU A 1 98 ? 18.737 27.067 -20.339 1.00 89.00 98 LEU A O 1
ATOM 751 N N . THR A 1 99 ? 18.232 29.244 -20.210 1.00 91.00 99 THR A N 1
ATOM 752 C CA . THR A 1 99 ? 19.449 29.693 -20.893 1.00 91.00 99 THR A CA 1
ATOM 753 C C . THR A 1 99 ? 20.693 29.231 -20.144 1.00 91.00 99 THR A C 1
ATOM 755 O O . THR A 1 99 ? 21.583 28.677 -20.776 1.00 91.00 99 THR A O 1
ATOM 758 N N . ARG A 1 100 ? 20.737 29.373 -18.811 1.00 87.94 100 ARG A N 1
ATOM 759 C CA . ARG A 1 100 ? 21.871 28.913 -17.989 1.00 87.94 100 ARG A CA 1
ATOM 760 C C . ARG A 1 100 ? 22.095 27.405 -18.091 1.00 87.94 100 ARG A C 1
ATOM 762 O O . ARG A 1 100 ? 23.233 26.975 -18.270 1.00 87.94 100 ARG A O 1
ATOM 769 N N . VAL A 1 101 ? 21.025 26.613 -18.009 1.00 89.75 101 VAL A N 1
ATOM 770 C CA . VAL A 1 101 ? 21.102 25.150 -18.143 1.00 89.75 101 VAL A CA 1
ATOM 771 C C . VAL A 1 101 ? 21.559 24.770 -19.549 1.00 89.75 101 VAL A C 1
ATOM 773 O O . VAL A 1 101 ? 22.509 24.009 -19.686 1.00 89.75 101 VAL A O 1
ATOM 776 N N . CYS A 1 102 ? 20.961 25.349 -20.593 1.00 85.19 102 CYS A N 1
ATOM 777 C CA . CYS A 1 102 ? 21.350 25.087 -21.978 1.00 85.19 102 CYS A CA 1
ATOM 778 C C . CYS A 1 102 ? 22.817 25.453 -22.240 1.00 85.19 102 CYS A C 1
ATOM 780 O O . CYS A 1 102 ? 23.525 24.667 -22.861 1.00 85.19 102 CYS A O 1
ATOM 782 N N . THR A 1 103 ? 23.301 26.592 -21.730 1.00 88.75 103 THR A N 1
ATOM 783 C CA . THR A 1 103 ? 24.716 26.978 -21.867 1.00 88.75 103 THR A CA 1
ATOM 784 C C . THR A 1 103 ? 25.656 26.046 -21.110 1.00 88.75 103 THR A C 1
ATOM 786 O O . THR A 1 103 ? 26.743 25.763 -21.601 1.00 88.75 103 THR A O 1
ATOM 789 N N . ALA A 1 104 ? 25.245 25.541 -19.943 1.00 84.25 104 ALA A N 1
ATOM 790 C CA . ALA A 1 104 ? 26.047 24.597 -19.169 1.00 84.25 104 ALA A CA 1
ATOM 791 C C . ALA A 1 104 ? 26.113 23.217 -19.843 1.00 84.25 104 ALA A C 1
ATOM 793 O O . ALA A 1 104 ? 27.173 22.601 -19.883 1.00 84.25 104 ALA A O 1
ATOM 794 N N . VAL A 1 105 ? 24.995 22.750 -20.407 1.00 84.56 105 VAL A N 1
ATOM 795 C CA . VAL A 1 105 ? 24.901 21.449 -21.087 1.00 84.56 105 VAL A CA 1
ATOM 796 C C . VAL A 1 105 ? 25.586 21.473 -22.456 1.00 84.56 105 VAL A C 1
ATOM 798 O O . VAL A 1 105 ? 26.152 20.464 -22.854 1.00 84.56 105 VAL A O 1
ATOM 801 N N . ALA A 1 106 ? 25.620 22.615 -23.152 1.00 82.06 106 ALA A N 1
ATOM 802 C CA . ALA A 1 106 ? 26.295 22.748 -24.449 1.00 82.06 106 ALA A CA 1
ATOM 803 C C . ALA A 1 106 ? 27.812 22.465 -24.401 1.00 82.06 106 ALA A C 1
ATOM 805 O O . ALA A 1 106 ? 28.403 22.163 -25.434 1.00 82.06 106 ALA A O 1
ATOM 806 N N . GLY A 1 107 ? 28.437 22.562 -23.221 1.00 77.94 107 GLY A N 1
ATOM 807 C CA . GLY A 1 107 ? 29.841 22.197 -22.997 1.00 77.94 107 GLY A CA 1
ATOM 808 C C . GLY A 1 107 ? 30.054 20.769 -22.484 1.00 77.94 107 GLY A C 1
ATOM 809 O O . GLY A 1 107 ? 31.199 20.344 -22.346 1.00 77.94 107 GLY A O 1
ATOM 810 N N . MET A 1 108 ? 28.984 20.028 -22.182 1.00 79.19 108 MET A N 1
ATOM 811 C CA . MET A 1 108 ? 29.081 18.629 -21.772 1.00 79.19 108 MET A CA 1
ATOM 812 C C . MET A 1 108 ? 29.139 17.749 -23.020 1.00 79.19 108 MET A C 1
ATOM 814 O O . MET A 1 108 ? 28.326 17.887 -23.933 1.00 79.19 108 MET A O 1
ATOM 818 N N . GLY A 1 109 ? 30.109 16.834 -23.063 1.00 76.31 109 GLY A N 1
ATOM 819 C CA . GLY A 1 109 ? 30.132 15.785 -24.080 1.00 76.31 109 GLY A CA 1
ATOM 820 C C . GLY A 1 109 ? 28.876 14.905 -24.000 1.00 76.31 109 GLY A C 1
ATOM 821 O O . GLY A 1 109 ? 28.168 14.939 -22.987 1.00 76.31 109 GLY A O 1
ATOM 822 N N . PRO A 1 110 ? 28.582 14.108 -25.043 1.00 71.06 110 PRO A N 1
ATOM 823 C CA . PRO A 1 110 ? 27.487 13.150 -24.982 1.00 71.06 110 PRO A CA 1
ATOM 824 C C . PRO A 1 110 ? 27.655 12.280 -23.734 1.00 71.06 110 PRO A C 1
ATOM 826 O O . PRO A 1 110 ? 28.742 11.758 -23.477 1.00 71.06 110 PRO A O 1
ATOM 829 N N . VAL A 1 111 ? 26.583 12.158 -22.948 1.00 66.56 111 VAL A N 1
ATOM 830 C CA . VAL A 1 111 ? 26.526 11.187 -21.855 1.00 66.56 111 VAL A CA 1
ATOM 831 C C . VAL A 1 111 ? 26.816 9.835 -22.492 1.00 66.56 111 VAL A C 1
ATOM 833 O O . VAL A 1 111 ? 26.095 9.421 -23.399 1.00 66.56 111 VAL A O 1
ATOM 836 N N . ALA A 1 112 ? 27.926 9.209 -22.095 1.00 63.19 112 ALA A N 1
ATOM 837 C CA . ALA A 1 112 ? 28.283 7.886 -22.582 1.00 63.19 112 ALA A CA 1
ATOM 838 C C . ALA A 1 112 ? 27.082 6.964 -22.376 1.00 63.19 112 ALA A C 1
ATOM 840 O O . ALA A 1 112 ? 26.479 7.003 -21.304 1.00 63.19 112 ALA A O 1
ATOM 841 N N . ASP A 1 113 ? 26.738 6.185 -23.402 1.00 58.38 113 ASP A N 1
ATOM 842 C CA . ASP A 1 113 ? 25.596 5.278 -23.380 1.00 58.38 113 ASP A CA 1
ATOM 843 C C . ASP A 1 113 ? 25.771 4.330 -22.188 1.00 58.38 113 ASP A C 1
ATOM 845 O O . ASP A 1 113 ? 26.619 3.429 -22.188 1.00 58.38 113 ASP A O 1
ATOM 849 N N . SER A 1 114 ? 25.084 4.633 -21.087 1.00 61.97 114 SER A N 1
ATOM 850 C CA . SER A 1 114 ? 25.215 3.872 -19.857 1.00 61.97 114 SER A CA 1
ATOM 851 C C . SER A 1 114 ? 24.695 2.485 -20.165 1.00 61.97 114 SER A C 1
ATOM 853 O O . SER A 1 114 ? 23.524 2.330 -20.509 1.00 61.97 114 SER A O 1
ATOM 855 N N . ARG A 1 115 ? 25.578 1.484 -20.054 1.00 56.03 115 ARG A N 1
ATOM 856 C CA . ARG A 1 115 ? 25.209 0.066 -20.108 1.00 56.03 115 ARG A CA 1
ATOM 857 C C . ARG A 1 115 ? 23.893 -0.092 -19.340 1.00 56.03 115 ARG A C 1
ATOM 859 O O . ARG A 1 115 ? 23.860 0.372 -18.195 1.00 56.03 115 ARG A O 1
ATOM 866 N N . PRO A 1 116 ? 22.834 -0.672 -19.937 1.00 59.59 116 PRO A N 1
ATOM 867 C CA . PRO A 1 116 ? 21.554 -0.763 -19.257 1.00 59.59 116 PRO A CA 1
ATOM 868 C C . PRO A 1 116 ? 21.798 -1.431 -17.911 1.00 59.59 116 PRO A C 1
ATOM 870 O O . PRO A 1 116 ? 22.422 -2.496 -17.845 1.00 59.59 116 PRO A O 1
ATOM 873 N N . LEU A 1 117 ? 21.400 -0.745 -16.839 1.00 60.06 117 LEU A N 1
ATOM 874 C CA . LEU A 1 117 ? 21.489 -1.302 -15.501 1.00 60.06 117 LEU A CA 1
ATOM 875 C C . LEU A 1 117 ? 20.724 -2.623 -15.536 1.00 60.06 117 LEU A C 1
ATOM 877 O O . LEU A 1 117 ? 19.542 -2.658 -15.878 1.00 60.06 117 LEU A O 1
ATOM 881 N N . VAL A 1 118 ? 21.420 -3.722 -15.256 1.00 63.12 118 VAL A N 1
ATOM 882 C CA . VAL A 1 118 ? 20.773 -5.026 -15.161 1.00 63.12 118 VAL A CA 1
ATOM 883 C C . VAL A 1 118 ? 19.922 -4.977 -13.903 1.00 63.12 118 VAL A C 1
ATOM 885 O O . VAL A 1 118 ? 20.455 -5.006 -12.795 1.00 63.12 118 VAL A O 1
ATOM 888 N N . SER A 1 119 ? 18.608 -4.847 -14.077 1.00 66.44 119 SER A N 1
ATOM 889 C CA . SER A 1 119 ? 17.683 -4.893 -12.952 1.00 66.44 119 SER A CA 1
ATOM 890 C C . SER A 1 119 ? 17.815 -6.234 -12.242 1.00 66.44 119 SER A C 1
ATOM 892 O O . SER A 1 119 ? 17.807 -7.290 -12.883 1.00 66.44 119 SER A O 1
ATOM 894 N N . MET A 1 120 ? 17.840 -6.207 -10.909 1.00 65.44 120 MET A N 1
ATOM 895 C CA . MET A 1 120 ? 17.762 -7.434 -10.107 1.00 65.44 120 MET A CA 1
ATOM 896 C C . MET A 1 120 ? 16.435 -8.186 -10.289 1.00 65.44 120 MET A C 1
ATOM 898 O O . MET A 1 120 ? 16.314 -9.329 -9.851 1.00 65.44 120 MET A O 1
ATOM 902 N N . ALA A 1 121 ? 15.435 -7.545 -10.897 1.00 65.00 121 ALA A N 1
ATOM 903 C CA . ALA A 1 121 ? 14.153 -8.142 -11.234 1.00 65.00 121 ALA A CA 1
ATOM 904 C C . ALA A 1 121 ? 14.059 -8.613 -12.698 1.00 65.00 121 ALA A C 1
ATOM 906 O O . ALA A 1 121 ? 13.052 -9.212 -13.082 1.00 65.00 121 ALA A O 1
ATOM 907 N N . GLY A 1 122 ? 15.093 -8.373 -13.513 1.00 66.69 122 GLY A N 1
ATOM 908 C CA . GLY A 1 122 ? 15.137 -8.808 -14.905 1.00 66.69 122 GLY A CA 1
ATOM 909 C C . GLY A 1 122 ? 15.075 -10.333 -15.020 1.00 66.69 122 GLY A C 1
ATOM 910 O O . GLY A 1 122 ? 15.970 -11.032 -14.552 1.00 66.69 122 GLY A O 1
ATOM 911 N N . GLY A 1 123 ? 14.018 -10.851 -15.653 1.00 72.75 123 GLY A N 1
ATOM 912 C CA . GLY A 1 123 ? 13.855 -12.284 -15.931 1.00 72.75 123 GLY A CA 1
ATOM 913 C C . GLY A 1 123 ? 13.199 -13.114 -14.821 1.00 72.75 123 GLY A C 1
ATOM 914 O O . GLY A 1 123 ? 13.137 -14.336 -14.948 1.00 72.75 123 GLY A O 1
ATOM 915 N N . LEU A 1 124 ? 12.693 -12.492 -13.750 1.00 81.75 124 LEU A N 1
ATOM 916 C CA . LEU A 1 124 ? 11.897 -13.202 -12.745 1.00 81.75 124 LEU A CA 1
ATOM 917 C C . LEU A 1 124 ? 10.504 -13.558 -13.285 1.00 81.75 124 LEU A C 1
ATOM 919 O O . LEU A 1 124 ? 9.893 -12.801 -14.037 1.00 81.75 124 LEU A O 1
ATOM 923 N N . THR A 1 125 ? 9.976 -14.704 -12.851 1.00 88.00 125 THR A N 1
ATOM 924 C CA . THR A 1 125 ? 8.561 -15.047 -13.050 1.00 88.00 125 THR A CA 1
ATOM 925 C C . THR A 1 125 ? 7.670 -14.136 -12.203 1.00 88.00 125 THR A C 1
ATOM 927 O O . THR A 1 125 ? 8.136 -13.534 -11.234 1.00 88.00 125 THR A O 1
ATOM 930 N N . ASN A 1 126 ? 6.367 -14.084 -12.494 1.00 86.38 126 ASN A N 1
ATOM 931 C CA . ASN A 1 126 ? 5.407 -13.324 -11.680 1.00 86.38 126 ASN A CA 1
ATOM 932 C C . ASN A 1 126 ? 5.483 -13.707 -10.195 1.00 86.38 126 ASN A C 1
ATOM 934 O O . ASN A 1 126 ? 5.514 -12.842 -9.324 1.00 86.38 126 ASN A O 1
ATOM 938 N N . LEU A 1 127 ? 5.592 -15.005 -9.900 1.00 89.38 127 LEU A N 1
ATOM 939 C CA . LEU A 1 127 ? 5.773 -15.496 -8.536 1.00 89.38 127 LEU A CA 1
ATOM 940 C C . LEU A 1 127 ? 7.097 -15.007 -7.928 1.00 89.38 127 LEU A C 1
ATOM 942 O O . LEU A 1 127 ? 7.102 -14.525 -6.795 1.00 89.38 127 LEU A O 1
ATOM 946 N N . GLY A 1 128 ? 8.191 -15.041 -8.696 1.00 91.19 128 GLY A N 1
ATOM 947 C CA . GLY A 1 128 ? 9.486 -14.504 -8.274 1.00 91.19 128 GLY A CA 1
ATOM 948 C C . GLY A 1 128 ? 9.446 -13.004 -7.964 1.00 91.19 128 GLY A C 1
ATOM 949 O O . GLY A 1 128 ? 10.031 -12.571 -6.973 1.00 91.19 128 GLY A O 1
ATOM 950 N N . LEU A 1 129 ? 8.702 -12.214 -8.746 1.00 92.19 129 LEU A N 1
ATOM 951 C CA . LEU A 1 129 ? 8.487 -10.786 -8.483 1.00 92.19 129 LEU A CA 1
ATOM 952 C C . LEU A 1 129 ? 7.725 -10.554 -7.174 1.00 92.19 129 LEU A C 1
ATOM 954 O O . LEU A 1 129 ? 8.117 -9.700 -6.380 1.00 92.19 129 LEU A O 1
ATOM 958 N N . ILE A 1 130 ? 6.670 -11.333 -6.922 1.00 93.38 130 ILE A N 1
ATOM 959 C CA . ILE A 1 130 ? 5.874 -11.247 -5.689 1.00 93.38 130 ILE A CA 1
ATOM 960 C C . ILE A 1 130 ? 6.741 -11.561 -4.463 1.00 93.38 130 ILE A C 1
ATOM 962 O O . ILE A 1 130 ? 6.705 -10.835 -3.466 1.00 93.38 130 ILE A O 1
ATOM 966 N N . GLU A 1 131 ? 7.535 -12.630 -4.530 1.00 93.38 131 GLU A N 1
ATOM 967 C CA . GLU A 1 131 ? 8.437 -13.011 -3.441 1.00 93.38 131 GLU A CA 1
ATOM 968 C C . GLU A 1 131 ? 9.540 -11.978 -3.216 1.00 93.38 131 GLU A C 1
ATOM 970 O O . GLU A 1 131 ? 9.834 -11.629 -2.070 1.00 93.38 131 GLU A O 1
ATOM 975 N N . GLN A 1 132 ? 10.137 -11.472 -4.296 1.00 94.00 132 GLN A N 1
ATOM 976 C CA . GLN A 1 132 ? 11.176 -10.451 -4.226 1.00 94.00 132 GLN A CA 1
ATOM 977 C C . GLN A 1 132 ? 10.630 -9.157 -3.616 1.00 94.00 132 GLN A C 1
ATOM 979 O O . GLN A 1 132 ? 11.246 -8.611 -2.698 1.00 94.00 132 GLN A O 1
ATOM 984 N N . PHE A 1 133 ? 9.447 -8.715 -4.052 1.00 95.25 133 PHE A N 1
ATOM 985 C CA . PHE A 1 133 ? 8.754 -7.570 -3.468 1.00 95.25 133 PHE A CA 1
ATOM 986 C C . PHE A 1 133 ? 8.533 -7.763 -1.965 1.00 95.25 133 PHE A C 1
ATOM 988 O O . PHE A 1 133 ? 8.909 -6.896 -1.178 1.00 95.25 133 PHE A O 1
ATOM 995 N N . GLY A 1 134 ? 7.983 -8.912 -1.556 1.00 94.69 134 GLY A N 1
ATOM 996 C CA . GLY A 1 134 ? 7.738 -9.217 -0.146 1.00 94.69 134 GLY A CA 1
ATOM 997 C C . GLY A 1 134 ? 9.018 -9.176 0.690 1.00 94.69 134 GLY A C 1
ATOM 998 O O . GLY A 1 134 ? 9.053 -8.518 1.729 1.00 94.69 134 GLY A O 1
ATOM 999 N N . LYS A 1 135 ? 10.100 -9.798 0.203 1.00 95.06 135 LYS A N 1
ATOM 1000 C CA . LYS A 1 135 ? 11.417 -9.773 0.862 1.00 95.06 135 LYS A CA 1
ATOM 1001 C C . LYS A 1 135 ? 11.939 -8.347 1.036 1.00 95.06 135 LYS A C 1
ATOM 1003 O O . LYS A 1 135 ? 12.407 -7.999 2.118 1.00 95.06 135 LYS A O 1
ATOM 1008 N N . ARG A 1 136 ? 11.853 -7.517 -0.008 1.00 94.88 136 ARG A N 1
ATOM 1009 C CA . ARG A 1 136 ? 12.336 -6.127 0.025 1.00 94.88 136 ARG A CA 1
ATOM 1010 C C . ARG A 1 136 ? 11.479 -5.236 0.919 1.00 94.88 136 ARG A C 1
ATOM 1012 O O . ARG A 1 136 ? 12.034 -4.472 1.701 1.00 94.88 136 ARG A O 1
ATOM 1019 N N . ALA A 1 137 ? 10.158 -5.376 0.859 1.00 94.12 137 ALA A N 1
ATOM 1020 C CA . ALA A 1 137 ? 9.236 -4.632 1.711 1.00 94.12 137 ALA A CA 1
ATOM 1021 C C . ALA A 1 137 ? 9.461 -4.953 3.199 1.00 94.12 137 ALA A C 1
ATOM 1023 O O . ALA A 1 137 ? 9.559 -4.034 4.011 1.00 94.12 137 ALA A O 1
ATOM 1024 N N . ILE A 1 138 ? 9.633 -6.236 3.546 1.00 94.69 138 ILE A N 1
ATOM 1025 C CA . ILE A 1 138 ? 9.955 -6.665 4.917 1.00 94.69 138 ILE A CA 1
ATOM 1026 C C . ILE A 1 138 ? 11.320 -6.135 5.358 1.00 94.69 138 ILE A C 1
ATOM 1028 O O . ILE A 1 138 ? 11.446 -5.610 6.462 1.00 94.69 138 ILE A O 1
ATOM 1032 N N . ALA A 1 139 ? 12.334 -6.206 4.491 1.00 93.88 139 ALA A N 1
ATOM 1033 C CA . ALA A 1 139 ? 13.657 -5.655 4.785 1.00 93.88 139 ALA A CA 1
ATOM 1034 C C . ALA A 1 139 ? 13.631 -4.132 5.018 1.00 93.88 139 ALA A C 1
ATOM 1036 O O . ALA A 1 139 ? 14.444 -3.618 5.780 1.00 93.88 139 ALA A O 1
ATOM 1037 N N . ALA A 1 140 ? 12.685 -3.421 4.399 1.00 91.62 140 ALA A N 1
ATOM 1038 C CA . ALA A 1 140 ? 12.453 -1.996 4.612 1.00 91.62 140 ALA A CA 1
ATOM 1039 C C . ALA A 1 140 ? 11.580 -1.686 5.850 1.00 91.62 140 ALA A C 1
ATOM 1041 O O . ALA A 1 140 ? 11.257 -0.527 6.089 1.00 91.62 140 ALA A O 1
ATOM 1042 N N . GLY A 1 141 ? 11.174 -2.691 6.634 1.00 90.81 141 GLY A N 1
ATOM 1043 C CA . GLY A 1 141 ? 10.377 -2.505 7.852 1.00 90.81 141 GLY A CA 1
ATOM 1044 C C . GLY A 1 141 ? 8.860 -2.486 7.641 1.00 90.81 141 GLY A C 1
ATOM 1045 O O . GLY A 1 141 ? 8.123 -2.150 8.565 1.00 90.81 141 GLY A O 1
ATOM 1046 N N . ALA A 1 142 ? 8.367 -2.851 6.453 1.00 93.44 142 ALA A N 1
ATOM 1047 C CA . ALA A 1 142 ? 6.938 -3.064 6.236 1.00 93.44 142 ALA A CA 1
ATOM 1048 C C . ALA A 1 142 ? 6.519 -4.486 6.644 1.00 93.44 142 ALA A C 1
ATOM 1050 O O . ALA A 1 142 ? 7.283 -5.442 6.530 1.00 93.44 142 ALA A O 1
ATOM 1051 N N . SER A 1 143 ? 5.269 -4.654 7.060 1.00 94.25 143 SER A N 1
ATOM 1052 C CA . SER A 1 143 ? 4.653 -5.979 7.176 1.00 94.25 143 SER A CA 1
ATOM 1053 C C . SER A 1 143 ? 3.911 -6.318 5.884 1.00 94.25 143 SER A C 1
ATOM 1055 O O . SER A 1 143 ? 3.355 -5.432 5.237 1.00 94.25 143 SER A O 1
ATOM 1057 N N . VAL A 1 144 ? 3.918 -7.589 5.484 1.00 95.38 144 VAL A N 1
ATOM 1058 C CA . VAL A 1 144 ? 3.293 -8.043 4.234 1.00 95.38 144 VAL A CA 1
ATOM 1059 C C . VAL A 1 144 ? 2.399 -9.241 4.522 1.00 95.38 144 VAL A C 1
ATOM 1061 O O . VAL A 1 144 ? 2.850 -10.226 5.103 1.00 95.38 144 VAL A O 1
ATOM 1064 N N . GLU A 1 145 ? 1.148 -9.171 4.081 1.00 95.56 145 GLU A N 1
ATOM 1065 C CA . GLU A 1 145 ? 0.173 -10.261 4.148 1.00 95.56 145 GLU A CA 1
ATOM 1066 C C . GLU A 1 145 ? -0.398 -10.527 2.751 1.00 95.56 145 GLU A C 1
ATOM 1068 O O . GLU A 1 145 ? -0.628 -9.600 1.976 1.00 95.56 145 GLU A O 1
ATOM 1073 N N . ARG A 1 146 ? -0.625 -11.798 2.405 1.00 94.19 146 ARG A N 1
ATOM 1074 C CA . ARG A 1 146 ? -1.237 -12.201 1.130 1.00 94.19 146 ARG A CA 1
ATOM 1075 C C . ARG A 1 146 ? -2.638 -12.742 1.371 1.00 94.19 146 ARG A C 1
ATOM 1077 O O . ARG A 1 146 ? -2.823 -13.620 2.209 1.00 94.19 146 ARG A O 1
ATOM 1084 N N . VAL A 1 147 ? -3.598 -12.278 0.578 1.00 94.62 147 VAL A N 1
ATOM 1085 C CA . VAL A 1 147 ? -4.984 -12.751 0.587 1.00 94.62 147 VAL A CA 1
ATOM 1086 C C . VAL A 1 147 ? -5.415 -13.170 -0.815 1.00 94.62 147 VAL A C 1
ATOM 1088 O O . VAL A 1 147 ? -5.077 -12.512 -1.796 1.00 94.62 147 VAL A O 1
ATOM 1091 N N . ALA A 1 148 ? -6.190 -14.252 -0.905 1.00 90.56 148 ALA A N 1
ATOM 1092 C CA . ALA A 1 148 ? -6.636 -14.797 -2.188 1.00 90.56 148 ALA A CA 1
ATOM 1093 C C . ALA A 1 148 ? -7.513 -13.807 -2.973 1.00 90.56 148 ALA A C 1
ATOM 1095 O O . ALA A 1 148 ? -7.311 -13.620 -4.163 1.00 90.56 148 ALA A O 1
ATOM 1096 N N . ASP A 1 149 ? -8.428 -13.111 -2.288 1.00 90.50 149 ASP A N 1
ATOM 1097 C CA . ASP A 1 149 ? -9.432 -12.256 -2.925 1.00 90.50 149 ASP A CA 1
ATOM 1098 C C . ASP A 1 149 ? -9.661 -10.941 -2.182 1.00 90.50 149 ASP A C 1
ATOM 1100 O O . ASP A 1 149 ? -9.498 -10.842 -0.961 1.00 90.50 149 ASP A O 1
ATOM 1104 N N . THR A 1 150 ? -10.179 -9.946 -2.909 1.00 90.75 150 THR A N 1
ATOM 1105 C CA . THR A 1 150 ? -10.611 -8.648 -2.355 1.00 90.75 150 THR A CA 1
ATOM 1106 C C . THR A 1 150 ? -11.618 -8.808 -1.217 1.00 90.75 150 THR A C 1
ATOM 1108 O O . THR A 1 150 ? -11.627 -8.024 -0.272 1.00 90.75 150 THR A O 1
ATOM 1111 N N . ALA A 1 151 ? -12.428 -9.866 -1.244 1.00 92.06 151 ALA A N 1
ATOM 1112 C CA . ALA A 1 151 ? -13.419 -10.140 -0.214 1.00 92.06 151 ALA A CA 1
ATOM 1113 C C . ALA A 1 151 ? -12.819 -10.577 1.139 1.00 92.06 151 ALA A C 1
ATOM 1115 O O . ALA A 1 151 ? -13.523 -10.576 2.152 1.00 92.06 151 ALA A O 1
ATOM 1116 N N . ARG A 1 152 ? -11.531 -10.948 1.169 1.00 93.56 152 ARG A N 1
ATOM 1117 C CA . ARG A 1 152 ? -10.775 -11.257 2.393 1.00 93.56 152 ARG A CA 1
ATOM 1118 C C . ARG A 1 152 ? -10.080 -10.034 2.988 1.00 93.56 152 ARG A C 1
ATOM 1120 O O . ARG A 1 152 ? -9.742 -10.069 4.166 1.00 93.56 152 ARG A O 1
ATOM 1127 N N . VAL A 1 153 ? -9.941 -8.944 2.232 1.00 94.75 153 VAL A N 1
ATOM 1128 C CA . VAL A 1 153 ? -9.272 -7.714 2.687 1.00 94.75 153 VAL A CA 1
ATOM 1129 C C . VAL A 1 153 ? -9.864 -7.164 3.994 1.00 94.75 153 VAL A C 1
ATOM 1131 O O . VAL A 1 153 ? -9.087 -6.908 4.910 1.00 94.75 153 VAL A O 1
ATOM 1134 N N . PRO A 1 154 ? -11.198 -7.049 4.177 1.00 95.12 154 PRO A N 1
ATOM 1135 C CA . PRO A 1 154 ? -11.753 -6.561 5.443 1.00 95.12 154 PRO A CA 1
ATOM 1136 C C . PRO A 1 154 ? -11.402 -7.448 6.643 1.00 95.12 154 PRO A C 1
ATOM 1138 O O . PRO A 1 154 ? -11.292 -6.957 7.763 1.00 95.12 154 PRO A O 1
ATOM 1141 N N . HIS A 1 155 ? -11.231 -8.757 6.420 1.00 94.56 155 HIS A N 1
ATOM 1142 C CA . HIS A 1 155 ? -10.820 -9.688 7.466 1.00 94.56 155 HIS A CA 1
ATOM 1143 C C . HIS A 1 155 ? -9.363 -9.450 7.860 1.00 94.56 155 HIS A C 1
ATOM 1145 O O . HIS A 1 155 ? -9.122 -9.212 9.038 1.00 94.56 155 HIS A O 1
ATOM 1151 N N . ALA A 1 156 ? -8.452 -9.406 6.884 1.00 95.44 156 ALA A N 1
ATOM 1152 C CA . ALA A 1 156 ? -7.034 -9.119 7.115 1.00 95.44 156 ALA A CA 1
ATOM 1153 C C . ALA A 1 156 ? -6.833 -7.785 7.853 1.00 95.44 156 ALA A C 1
ATOM 1155 O O . ALA A 1 156 ? -6.157 -7.729 8.875 1.00 95.44 156 ALA A O 1
ATOM 1156 N N . VAL A 1 157 ? -7.531 -6.724 7.423 1.00 95.69 157 VAL A N 1
ATOM 1157 C CA . VAL A 1 157 ? -7.496 -5.419 8.105 1.00 95.69 157 VAL A CA 1
ATOM 1158 C C . VAL A 1 157 ? -7.955 -5.536 9.560 1.00 95.69 157 VAL A C 1
ATOM 1160 O O . VAL A 1 157 ? -7.266 -5.066 10.461 1.00 95.69 157 VAL A O 1
ATOM 1163 N N . ALA A 1 158 ? -9.105 -6.164 9.818 1.00 94.81 158 ALA A N 1
ATOM 1164 C CA . ALA A 1 158 ? -9.628 -6.296 11.177 1.00 94.81 158 ALA A CA 1
ATOM 1165 C C . ALA A 1 158 ? -8.709 -7.128 12.086 1.00 94.81 158 ALA A C 1
ATOM 1167 O O . ALA A 1 158 ? -8.524 -6.785 13.255 1.00 94.81 158 ALA A O 1
ATOM 1168 N N . ASP A 1 159 ? -8.144 -8.209 11.553 1.00 94.50 159 ASP A N 1
ATOM 1169 C CA . ASP A 1 159 ? -7.280 -9.116 12.300 1.00 94.50 159 ASP A CA 1
ATOM 1170 C C . ASP A 1 159 ? -5.931 -8.441 12.613 1.00 94.50 159 ASP A C 1
ATOM 1172 O O . ASP A 1 159 ? -5.462 -8.520 13.752 1.00 94.50 159 ASP A O 1
ATOM 1176 N N . HIS A 1 160 ? -5.376 -7.668 11.670 1.00 94.81 160 HIS A N 1
ATOM 1177 C CA . HIS A 1 160 ? -4.169 -6.866 11.883 1.00 94.81 160 HIS A CA 1
ATOM 1178 C C . HIS A 1 160 ? -4.379 -5.758 12.927 1.00 94.81 160 HIS A C 1
ATOM 1180 O O . HIS A 1 160 ? -3.583 -5.614 13.857 1.00 94.81 160 HIS A O 1
ATOM 1186 N N . LEU A 1 161 ? -5.494 -5.020 12.848 1.00 94.75 161 LEU A N 1
ATOM 1187 C CA . LEU A 1 161 ? -5.833 -3.993 13.843 1.00 94.75 161 LEU A CA 1
ATOM 1188 C C . LEU A 1 161 ? -5.999 -4.581 15.242 1.00 94.75 161 LEU A C 1
ATOM 1190 O O . LEU A 1 161 ? -5.516 -4.010 16.220 1.00 94.75 161 LEU A O 1
ATOM 1194 N N . LYS A 1 162 ? -6.640 -5.750 15.337 1.00 94.38 162 LYS A N 1
ATOM 1195 C CA . LYS A 1 162 ? -6.790 -6.471 16.601 1.00 94.38 162 LYS A CA 1
ATOM 1196 C C . LYS A 1 162 ? -5.434 -6.902 17.166 1.00 94.38 162 LYS A C 1
ATOM 1198 O O . LYS A 1 162 ? -5.232 -6.772 18.370 1.00 94.38 162 LYS A O 1
ATOM 1203 N N . ALA A 1 163 ? -4.525 -7.396 16.324 1.00 94.19 163 ALA A N 1
ATOM 1204 C CA . ALA A 1 163 ? -3.186 -7.807 16.746 1.00 94.19 163 ALA A CA 1
ATOM 1205 C C . ALA A 1 163 ? -2.367 -6.636 17.314 1.00 94.19 163 ALA A C 1
ATOM 1207 O O . ALA A 1 163 ? -1.626 -6.819 18.276 1.00 94.19 163 ALA A O 1
ATOM 1208 N N . LEU A 1 164 ? -2.547 -5.433 16.762 1.00 92.44 164 LEU A N 1
ATOM 1209 C CA . LEU A 1 164 ? -1.885 -4.212 17.228 1.00 92.44 164 LEU A CA 1
ATOM 1210 C C . LEU A 1 164 ? -2.608 -3.511 18.392 1.00 92.44 164 LEU A C 1
ATOM 1212 O O . LEU A 1 164 ? -2.114 -2.503 18.891 1.00 92.44 164 LEU A O 1
ATOM 1216 N N . GLY A 1 165 ? -3.782 -3.997 18.815 1.00 93.06 165 GLY A N 1
ATOM 1217 C CA . GLY A 1 165 ? -4.609 -3.322 19.823 1.00 93.06 165 GLY A CA 1
ATOM 1218 C C . GLY A 1 165 ? -5.145 -1.956 19.368 1.00 93.06 165 GLY A C 1
ATOM 1219 O O . GLY A 1 165 ? -5.453 -1.105 20.200 1.00 93.06 165 GLY A O 1
ATOM 1220 N N . MET A 1 166 ? -5.240 -1.737 18.054 1.00 92.38 166 MET A N 1
ATOM 1221 C CA . MET A 1 166 ? -5.633 -0.466 17.441 1.00 92.38 166 MET A CA 1
ATOM 1222 C C . MET A 1 166 ? -7.160 -0.321 17.347 1.00 92.38 166 MET A C 1
ATOM 1224 O O . MET A 1 166 ? -7.884 -1.322 17.277 1.00 92.38 166 MET A O 1
ATOM 1228 N N . PRO A 1 167 ? -7.688 0.917 17.307 1.00 91.00 167 PRO A N 1
ATOM 1229 C CA . PRO A 1 167 ? -9.117 1.136 17.140 1.00 91.00 167 PRO A CA 1
ATOM 1230 C C . PRO A 1 167 ? -9.597 0.629 15.774 1.00 91.00 167 PRO A C 1
ATOM 1232 O O . PRO A 1 167 ? -8.947 0.818 14.749 1.00 91.00 167 PRO A O 1
ATOM 1235 N N . ALA A 1 168 ? -10.801 0.056 15.740 1.00 91.88 168 ALA A N 1
ATOM 1236 C CA . ALA A 1 168 ? -11.452 -0.426 14.518 1.00 91.88 168 ALA A CA 1
ATOM 1237 C C . ALA A 1 168 ? -12.016 0.708 13.630 1.00 91.88 168 ALA A C 1
ATOM 1239 O O . ALA A 1 168 ? -12.932 0.490 12.838 1.00 91.88 168 ALA A O 1
ATOM 1240 N N . THR A 1 169 ? -11.505 1.931 13.781 1.00 92.75 169 THR A N 1
ATOM 1241 C CA . THR A 1 169 ? -11.885 3.117 13.008 1.00 92.75 169 THR A CA 1
ATOM 1242 C C . THR A 1 169 ? -10.861 3.350 11.909 1.00 92.75 169 THR A C 1
ATOM 1244 O O . THR A 1 169 ? -9.698 3.628 12.201 1.00 92.75 169 THR A O 1
ATOM 1247 N N . VAL A 1 170 ? -11.290 3.257 10.653 1.00 93.81 170 VAL A N 1
ATOM 1248 C CA . VAL A 1 170 ? -10.385 3.262 9.503 1.00 93.81 170 VAL A CA 1
ATOM 1249 C C . VAL A 1 170 ? -10.799 4.329 8.499 1.00 93.81 170 VAL A C 1
ATOM 1251 O O . VAL A 1 170 ? -11.953 4.387 8.059 1.00 93.81 170 VAL A O 1
ATOM 1254 N N . ARG A 1 171 ? -9.836 5.164 8.104 1.00 93.81 171 ARG A N 1
ATOM 1255 C CA . ARG A 1 171 ? -9.997 6.121 7.011 1.00 93.81 171 ARG A CA 1
ATOM 1256 C C . ARG A 1 171 ? -9.555 5.468 5.709 1.00 93.81 171 ARG A C 1
ATOM 1258 O O . ARG A 1 171 ? -8.409 5.060 5.587 1.00 93.81 171 ARG A O 1
ATOM 1265 N N . VAL A 1 172 ? -10.442 5.396 4.726 1.00 92.81 172 VAL A N 1
ATOM 1266 C CA . VAL A 1 172 ? -10.173 4.760 3.431 1.00 92.81 172 VAL A CA 1
ATOM 1267 C C . VAL A 1 172 ? -10.078 5.821 2.337 1.00 92.81 172 VAL A C 1
ATOM 1269 O O . VAL A 1 172 ? -10.900 6.742 2.278 1.00 92.81 172 VAL A O 1
ATOM 1272 N N . ALA A 1 173 ? -9.090 5.687 1.451 1.00 91.00 173 ALA A N 1
ATOM 1273 C CA . ALA A 1 173 ? -8.947 6.552 0.287 1.00 91.00 173 ALA A CA 1
ATOM 1274 C C . ALA A 1 173 ? -10.209 6.506 -0.592 1.00 91.00 173 ALA A C 1
ATOM 1276 O O . ALA A 1 173 ? -10.948 5.520 -0.627 1.00 91.00 173 ALA A O 1
ATOM 1277 N N . GLY A 1 174 ? -10.468 7.590 -1.321 1.00 86.00 174 GLY A N 1
ATOM 1278 C CA . GLY A 1 174 ? -11.727 7.799 -2.039 1.00 86.00 174 GLY A CA 1
ATOM 1279 C C . GLY A 1 174 ? -11.953 6.910 -3.263 1.00 86.00 174 GLY A C 1
ATOM 1280 O O . GLY A 1 174 ? -12.996 7.067 -3.900 1.00 86.00 174 GLY A O 1
ATOM 1281 N N . SER A 1 175 ? -11.025 6.004 -3.584 1.00 84.19 175 SER A N 1
ATOM 1282 C CA . SER A 1 175 ? -10.998 5.322 -4.874 1.00 84.19 175 SER A CA 1
ATOM 1283 C C . SER A 1 175 ? -12.205 4.405 -5.098 1.00 84.19 175 SER A C 1
ATOM 1285 O O . SER A 1 175 ? -12.624 3.691 -4.178 1.00 84.19 175 SER A O 1
ATOM 1287 N N . PRO A 1 176 ? -12.765 4.367 -6.325 1.00 85.94 176 PRO A N 1
ATOM 1288 C CA . PRO A 1 176 ? -13.897 3.495 -6.642 1.00 85.94 176 PRO A CA 1
ATOM 1289 C C . PRO A 1 176 ? -13.618 2.020 -6.335 1.00 85.94 176 PRO A C 1
ATOM 1291 O O . PRO A 1 176 ? -14.494 1.305 -5.861 1.00 85.94 176 PRO A O 1
ATOM 1294 N N . TRP A 1 177 ? -12.375 1.579 -6.543 1.00 86.56 177 TRP A N 1
ATOM 1295 C CA . TRP A 1 177 ? -11.962 0.205 -6.273 1.00 86.56 177 TRP A CA 1
ATOM 1296 C C . TRP A 1 177 ? -11.999 -0.140 -4.779 1.00 86.56 177 TRP A C 1
ATOM 1298 O O . TRP A 1 177 ? -12.525 -1.186 -4.412 1.00 86.56 177 TRP A O 1
ATOM 1308 N N . LEU A 1 178 ? -11.527 0.756 -3.904 1.00 89.38 178 LEU A N 1
ATOM 1309 C CA . LEU A 1 178 ? -11.597 0.540 -2.455 1.00 89.38 178 LEU A CA 1
ATOM 1310 C C . LEU A 1 178 ? -13.034 0.584 -1.933 1.00 89.38 178 LEU A C 1
ATOM 1312 O O . LEU A 1 178 ? -13.362 -0.126 -0.986 1.00 89.38 178 LEU A O 1
ATOM 1316 N N . ARG A 1 179 ? -13.903 1.391 -2.549 1.00 90.75 179 ARG A N 1
ATOM 1317 C CA . ARG A 1 179 ? -15.334 1.438 -2.211 1.00 90.75 179 ARG A CA 1
ATOM 1318 C C . ARG A 1 179 ? -16.083 0.164 -2.606 1.00 90.75 179 ARG A C 1
ATOM 1320 O O . ARG A 1 179 ? -17.074 -0.155 -1.963 1.00 90.75 179 ARG A O 1
ATOM 1327 N N . ALA A 1 180 ? -15.616 -0.545 -3.633 1.00 91.25 180 ALA A N 1
ATOM 1328 C CA . ALA A 1 180 ? -16.218 -1.792 -4.104 1.00 91.25 180 ALA A CA 1
ATOM 1329 C C . ALA A 1 180 ? -15.861 -3.020 -3.241 1.00 91.25 180 ALA A C 1
ATOM 1331 O O . ALA A 1 180 ? -16.452 -4.084 -3.415 1.00 91.25 180 ALA A O 1
ATOM 1332 N N . ILE A 1 181 ? -14.900 -2.899 -2.319 1.00 92.50 181 ILE A N 1
ATOM 1333 C CA . ILE A 1 181 ? -14.553 -3.972 -1.380 1.00 92.50 181 ILE A CA 1
ATOM 1334 C C . ILE A 1 181 ? -15.743 -4.215 -0.426 1.00 92.50 181 ILE A C 1
ATOM 1336 O O . ILE A 1 181 ? -16.314 -3.245 0.078 1.00 92.50 181 ILE A O 1
ATOM 1340 N N . PRO A 1 182 ? -16.117 -5.481 -0.135 1.00 92.94 182 PRO A N 1
ATOM 1341 C CA . PRO A 1 182 ? -17.269 -5.819 0.708 1.00 92.94 182 PRO A CA 1
ATOM 1342 C C . PRO A 1 182 ? -16.954 -5.642 2.201 1.00 92.94 182 PRO A C 1
ATOM 1344 O O . PRO A 1 182 ? -16.819 -6.601 2.968 1.00 92.94 182 PRO A O 1
ATOM 1347 N N . TRP A 1 183 ? -16.774 -4.390 2.611 1.00 92.56 183 TRP A N 1
ATOM 1348 C CA . TRP A 1 183 ? -16.455 -4.005 3.984 1.00 92.56 183 TRP A CA 1
ATOM 1349 C C . TRP A 1 183 ? -17.536 -4.391 5.006 1.00 92.56 183 TRP A C 1
ATOM 1351 O O . TRP A 1 183 ? -17.236 -4.593 6.183 1.00 92.56 183 TRP A O 1
ATOM 1361 N N . ASP A 1 184 ? -18.776 -4.552 4.549 1.00 89.81 184 ASP A N 1
ATOM 1362 C CA . ASP A 1 184 ? -19.940 -4.998 5.318 1.00 89.81 184 ASP A CA 1
ATOM 1363 C C . ASP A 1 184 ? -19.749 -6.380 5.967 1.00 89.81 184 ASP A C 1
ATOM 1365 O O . ASP A 1 184 ? -20.337 -6.659 7.013 1.00 89.81 184 ASP A O 1
ATOM 1369 N N . ARG A 1 185 ? -18.842 -7.214 5.436 1.00 89.56 185 ARG A N 1
ATOM 1370 C CA . ARG A 1 185 ? -18.462 -8.506 6.043 1.00 89.56 185 ARG A CA 1
ATOM 1371 C C . ARG A 1 185 ? -17.832 -8.376 7.432 1.00 89.56 185 ARG A C 1
ATOM 1373 O O . ARG A 1 185 ? -17.764 -9.358 8.177 1.00 89.56 185 ARG A O 1
ATOM 1380 N N . ARG A 1 186 ? -17.367 -7.181 7.806 1.00 89.69 186 ARG A N 1
ATOM 1381 C CA . ARG A 1 186 ? -16.856 -6.861 9.143 1.00 89.69 186 ARG A CA 1
ATOM 1382 C C . ARG A 1 186 ? -17.567 -5.615 9.684 1.00 89.69 186 ARG A C 1
ATOM 1384 O O . ARG A 1 186 ? -16.963 -4.549 9.738 1.00 89.69 186 ARG A O 1
ATOM 1391 N N . PRO A 1 187 ? -18.803 -5.743 10.200 1.00 85.94 187 PRO A N 1
ATOM 1392 C CA . PRO A 1 187 ? -19.601 -4.599 10.660 1.00 85.94 187 PRO A CA 1
ATOM 1393 C C . PRO A 1 187 ? -19.017 -3.883 11.890 1.00 85.94 187 PRO A C 1
ATOM 1395 O O . PRO A 1 187 ? -19.474 -2.809 12.257 1.00 85.94 187 PRO A O 1
ATOM 1398 N N . ARG A 1 188 ? -18.006 -4.474 12.543 1.00 89.12 188 ARG A N 1
ATOM 1399 C CA . ARG A 1 188 ? -17.263 -3.841 13.644 1.00 89.12 188 ARG A CA 1
ATOM 1400 C C . ARG A 1 188 ? -16.235 -2.810 13.166 1.00 89.12 188 ARG A C 1
ATOM 1402 O O . ARG A 1 188 ? -15.706 -2.086 14.002 1.00 89.12 188 ARG A O 1
ATOM 1409 N N . LEU A 1 189 ? -15.921 -2.771 11.868 1.00 91.50 189 LEU A N 1
ATOM 1410 C CA . LEU A 1 189 ? -15.060 -1.747 11.288 1.00 91.50 189 LEU A CA 1
ATOM 1411 C C . LEU A 1 189 ? -15.886 -0.490 11.017 1.00 91.50 189 LEU A C 1
ATOM 1413 O O . LEU A 1 189 ? -16.792 -0.490 10.185 1.00 91.50 189 LEU A O 1
ATOM 1417 N N . THR A 1 190 ? -15.537 0.599 11.689 1.00 93.12 190 THR A N 1
ATOM 1418 C CA . THR A 1 190 ? -16.109 1.914 11.410 1.00 93.12 190 THR A CA 1
ATOM 1419 C C . THR A 1 190 ? -15.298 2.559 10.300 1.00 93.12 190 THR A C 1
ATOM 1421 O O . THR A 1 190 ? -14.156 2.969 10.509 1.00 93.12 190 THR A O 1
ATOM 1424 N N . LEU A 1 191 ? -15.886 2.655 9.111 1.00 92.81 191 LEU A N 1
ATOM 1425 C CA . LEU A 1 191 ? -15.215 3.216 7.945 1.00 92.81 191 LEU A CA 1
ATOM 1426 C C . LEU A 1 191 ? -15.594 4.666 7.716 1.00 92.81 191 LEU A C 1
ATOM 1428 O O . LEU A 1 191 ? -16.743 5.077 7.873 1.00 92.81 191 LEU A O 1
ATOM 1432 N N . SER A 1 192 ? -14.628 5.446 7.261 1.00 91.38 192 SER A N 1
ATOM 1433 C CA . SER A 1 192 ? -14.899 6.753 6.687 1.00 91.38 192 SER A CA 1
ATOM 1434 C C . SER A 1 192 ? -14.065 6.947 5.434 1.00 91.38 192 SER A C 1
ATOM 1436 O O . SER A 1 192 ? -12.869 6.685 5.435 1.00 91.38 192 SER A O 1
ATOM 1438 N N . PHE A 1 193 ? -14.681 7.427 4.359 1.00 90.25 193 PHE A N 1
ATOM 1439 C CA . PHE A 1 193 ? -13.993 7.623 3.085 1.00 90.25 193 PHE A CA 1
ATOM 1440 C C . PHE A 1 193 ? -13.543 9.074 2.915 1.00 90.25 193 PHE A C 1
ATOM 1442 O O . PHE A 1 193 ? -14.259 9.998 3.309 1.00 90.25 193 PHE A O 1
ATOM 1449 N N . GLY A 1 194 ? -12.387 9.277 2.285 1.00 86.44 194 GLY A N 1
ATOM 1450 C CA . GLY A 1 194 ? -11.919 10.594 1.851 1.00 86.44 194 GLY A CA 1
ATOM 1451 C C . GLY A 1 194 ? -10.563 10.997 2.425 1.00 86.44 194 GLY A C 1
ATOM 1452 O O . GLY A 1 194 ? -9.714 10.154 2.696 1.00 86.44 194 GLY A O 1
ATOM 1453 N N . VAL A 1 195 ? -10.361 12.310 2.563 1.00 84.81 195 VAL A N 1
ATOM 1454 C CA . VAL A 1 195 ? -9.081 12.915 2.962 1.00 84.81 195 VAL A CA 1
ATOM 1455 C C . VAL A 1 195 ? -8.711 12.512 4.390 1.00 84.81 195 VAL A C 1
ATOM 1457 O O . VAL A 1 195 ? -9.567 12.519 5.277 1.00 84.81 195 VAL A O 1
ATOM 1460 N N . ALA A 1 196 ? -7.430 12.210 4.596 1.00 83.94 196 ALA A N 1
ATOM 1461 C CA . ALA A 1 196 ? -6.846 12.004 5.915 1.00 83.94 196 ALA A CA 1
ATOM 1462 C C . ALA A 1 196 ? -7.016 13.247 6.802 1.00 83.94 196 ALA A C 1
ATOM 1464 O O . ALA A 1 196 ? -6.806 14.378 6.356 1.00 83.94 196 ALA A O 1
ATOM 1465 N N . ARG A 1 197 ? -7.393 13.040 8.061 1.00 84.56 197 ARG A N 1
ATOM 1466 C CA . ARG A 1 197 ? -7.568 14.100 9.057 1.00 84.56 197 ARG A CA 1
ATOM 1467 C C . ARG A 1 197 ? -6.595 13.912 10.208 1.00 84.56 197 ARG A C 1
ATOM 1469 O O . ARG A 1 197 ? -6.227 12.793 10.556 1.00 84.56 197 ARG A O 1
ATOM 1476 N N . THR A 1 198 ? -6.232 15.021 10.842 1.00 81.56 198 THR A N 1
ATOM 1477 C CA . THR A 1 198 ? -5.489 14.998 12.101 1.00 81.56 198 THR A CA 1
ATOM 1478 C C . THR A 1 198 ? -6.272 14.181 13.132 1.00 81.56 198 THR A C 1
ATOM 1480 O O . THR A 1 198 ? -7.434 14.482 13.401 1.00 81.56 198 THR A O 1
ATOM 1483 N N . GLY A 1 199 ? -5.645 13.134 13.671 1.00 84.88 199 GLY A N 1
ATOM 1484 C CA . GLY A 1 199 ? -6.258 12.203 14.623 1.00 84.88 199 GLY A CA 1
ATOM 1485 C C . GLY A 1 199 ? -6.715 10.865 14.029 1.00 84.88 199 GLY A C 1
ATOM 1486 O O . GLY A 1 199 ? -6.981 9.944 14.802 1.00 84.88 199 GLY A O 1
ATOM 1487 N N . ASP A 1 200 ? -6.761 10.714 12.698 1.00 90.75 200 ASP A N 1
ATOM 1488 C CA . ASP A 1 200 ? -6.987 9.404 12.076 1.00 90.75 200 ASP A CA 1
ATOM 1489 C C . ASP A 1 200 ? -5.807 8.469 12.423 1.00 90.75 200 ASP A C 1
ATOM 1491 O O . ASP A 1 200 ? -4.666 8.731 12.052 1.00 90.75 200 ASP A O 1
ATOM 1495 N N . GLN A 1 201 ? -6.081 7.375 13.140 1.00 91.88 201 GLN A N 1
ATOM 1496 C CA . GLN A 1 201 ? -5.051 6.415 13.575 1.00 91.88 201 GLN A CA 1
ATOM 1497 C C . GLN A 1 201 ? -4.659 5.419 12.476 1.00 91.88 201 GLN A C 1
ATOM 1499 O O . GLN A 1 201 ? -3.543 4.907 12.467 1.00 91.88 201 GLN A O 1
ATOM 1504 N N . VAL A 1 202 ? -5.582 5.142 11.549 1.00 93.56 202 VAL A N 1
ATOM 1505 C CA . VAL A 1 202 ? -5.427 4.116 10.515 1.00 93.56 202 VAL A CA 1
ATOM 1506 C C . VAL A 1 202 ? -5.858 4.670 9.162 1.00 93.56 202 VAL A C 1
ATOM 1508 O O . VAL A 1 202 ? -7.015 5.070 8.992 1.00 93.56 202 VAL A O 1
ATOM 1511 N N . GLY A 1 203 ? -4.941 4.656 8.196 1.00 92.81 203 GLY A N 1
ATOM 1512 C CA . GLY A 1 203 ? -5.206 4.997 6.799 1.00 92.81 203 GLY A CA 1
ATOM 1513 C C . GLY A 1 203 ? -5.147 3.772 5.896 1.00 92.81 203 GLY A C 1
ATOM 1514 O O . GLY A 1 203 ? -4.191 3.010 5.968 1.00 92.81 203 GLY A O 1
ATOM 1515 N N . VAL A 1 204 ? -6.137 3.595 5.023 1.00 93.25 204 VAL A N 1
ATOM 1516 C CA . VAL A 1 204 ? -6.144 2.568 3.974 1.00 93.25 204 VAL A CA 1
ATOM 1517 C C . VAL A 1 204 ? -6.059 3.224 2.604 1.00 93.25 204 VAL A C 1
ATOM 1519 O O . VAL A 1 204 ? -6.938 4.001 2.225 1.00 93.25 204 VAL A O 1
ATOM 1522 N N . SER A 1 205 ? -5.049 2.840 1.832 1.00 92.25 205 SER A N 1
ATOM 1523 C CA . SER A 1 205 ? -4.818 3.316 0.467 1.00 92.25 205 SER A CA 1
ATOM 1524 C C . SER A 1 205 ? -4.642 2.154 -0.508 1.00 92.25 205 SER A C 1
ATOM 1526 O O . SER A 1 205 ? -4.373 1.022 -0.116 1.00 92.25 205 SER A O 1
ATOM 1528 N N . ALA A 1 206 ? -4.789 2.436 -1.802 1.00 91.19 206 ALA A N 1
ATOM 1529 C CA . ALA A 1 206 ? -4.494 1.486 -2.869 1.00 91.19 206 ALA A CA 1
ATOM 1530 C C . ALA A 1 206 ? -3.222 1.914 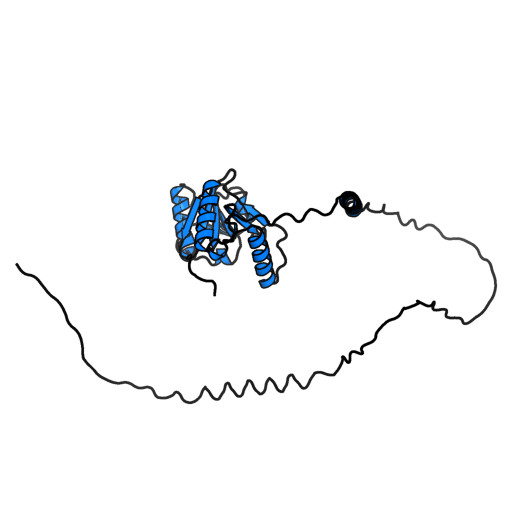-3.603 1.00 91.19 206 ALA A C 1
ATOM 1532 O O . ALA A 1 206 ? -3.075 3.090 -3.951 1.00 91.19 206 ALA A O 1
ATOM 1533 N N . ALA A 1 207 ? -2.328 0.962 -3.858 1.00 91.12 207 ALA A N 1
ATOM 1534 C CA . ALA A 1 207 ? -1.162 1.185 -4.702 1.00 91.12 207 ALA A CA 1
ATOM 1535 C C . ALA A 1 207 ? -1.482 0.872 -6.168 1.00 91.12 207 ALA A C 1
ATOM 1537 O O . ALA A 1 207 ? -2.189 -0.086 -6.494 1.00 91.12 207 ALA A O 1
ATOM 1538 N N . LEU A 1 208 ? -0.939 1.692 -7.066 1.00 88.81 208 LEU A N 1
ATOM 1539 C CA . LEU A 1 208 ? -1.044 1.478 -8.505 1.00 88.81 208 LEU A CA 1
ATOM 1540 C C . LEU A 1 208 ? -0.019 0.450 -8.987 1.00 88.81 208 LEU A C 1
ATOM 1542 O O . LEU A 1 208 ? -0.323 -0.319 -9.894 1.00 88.81 208 LEU A O 1
ATOM 1546 N N . ALA A 1 209 ? 1.169 0.425 -8.385 1.00 92.25 209 ALA A N 1
ATOM 1547 C CA . ALA A 1 209 ? 2.189 -0.579 -8.659 1.00 92.25 209 ALA A CA 1
ATOM 1548 C C . ALA A 1 209 ? 3.039 -0.866 -7.416 1.00 92.25 209 ALA A C 1
ATOM 1550 O O . ALA A 1 209 ? 3.168 -0.009 -6.539 1.00 92.25 209 ALA A O 1
ATOM 1551 N N . GLY A 1 210 ? 3.618 -2.064 -7.359 1.00 94.19 210 GLY A N 1
ATOM 1552 C CA . GLY A 1 210 ? 4.679 -2.420 -6.416 1.00 94.19 210 GLY A CA 1
ATOM 1553 C C . GLY A 1 210 ? 5.948 -2.772 -7.179 1.00 94.19 210 GLY A C 1
ATOM 1554 O O . GLY A 1 210 ? 5.910 -3.628 -8.054 1.00 94.19 210 GLY A O 1
ATOM 1555 N N . VAL A 1 211 ? 7.057 -2.112 -6.872 1.00 95.19 211 VAL A N 1
ATOM 1556 C CA . VAL A 1 211 ? 8.356 -2.341 -7.511 1.00 95.19 211 VAL A CA 1
ATOM 1557 C C . VAL A 1 211 ? 9.093 -3.422 -6.735 1.00 95.19 211 VAL A C 1
ATOM 1559 O O . VAL A 1 211 ? 9.516 -3.200 -5.598 1.00 95.19 211 VAL A O 1
ATOM 1562 N N . ALA A 1 212 ? 9.233 -4.600 -7.337 1.00 94.25 212 ALA A N 1
ATOM 1563 C CA . ALA A 1 212 ? 9.843 -5.763 -6.705 1.00 94.25 212 ALA A CA 1
ATOM 1564 C C . ALA A 1 212 ? 11.326 -5.549 -6.393 1.00 94.25 212 ALA A C 1
ATOM 1566 O O . ALA A 1 212 ? 11.797 -5.991 -5.348 1.00 94.25 212 ALA A O 1
ATOM 1567 N N . GLU A 1 213 ? 12.054 -4.843 -7.259 1.00 91.62 213 GLU A N 1
ATOM 1568 C CA . GLU A 1 213 ? 13.489 -4.597 -7.097 1.00 91.62 213 GLU A CA 1
ATOM 1569 C C . GLU A 1 213 ? 13.836 -3.887 -5.779 1.00 91.62 213 GLU A C 1
ATOM 1571 O O . GLU A 1 213 ? 14.788 -4.276 -5.095 1.00 91.62 213 GLU A O 1
ATOM 1576 N N . THR A 1 214 ? 13.031 -2.894 -5.395 1.00 90.75 214 THR A N 1
ATOM 1577 C CA . THR A 1 214 ? 13.270 -2.036 -4.225 1.00 90.75 214 THR A CA 1
ATOM 1578 C C . THR A 1 214 ? 12.279 -2.251 -3.082 1.00 90.75 214 THR A C 1
ATOM 1580 O O . THR A 1 214 ? 12.518 -1.762 -1.982 1.00 90.75 214 THR A O 1
ATOM 1583 N N . GLY A 1 215 ? 11.178 -2.979 -3.300 1.00 92.25 215 GLY A N 1
ATOM 1584 C CA . GLY A 1 215 ? 10.087 -3.092 -2.324 1.00 92.25 215 GLY A CA 1
ATOM 1585 C C . GLY A 1 215 ? 9.294 -1.791 -2.169 1.00 92.25 215 GLY A C 1
ATOM 1586 O O . GLY A 1 215 ? 8.788 -1.500 -1.087 1.00 92.25 215 GLY A O 1
ATOM 1587 N N . THR A 1 216 ? 9.220 -0.984 -3.230 1.00 93.81 216 THR A N 1
ATOM 1588 C CA . THR A 1 216 ? 8.590 0.343 -3.209 1.00 93.81 216 THR A CA 1
ATOM 1589 C C . THR A 1 216 ? 7.162 0.286 -3.737 1.00 93.81 216 THR A C 1
ATOM 1591 O O . THR A 1 216 ? 6.893 -0.299 -4.783 1.00 93.81 216 THR A O 1
ATOM 1594 N N . LEU A 1 217 ? 6.236 0.949 -3.056 1.00 93.31 217 LEU A N 1
ATOM 1595 C CA . LEU A 1 217 ? 4.860 1.146 -3.496 1.00 93.31 217 LEU A CA 1
ATOM 1596 C C . LEU A 1 217 ? 4.723 2.462 -4.255 1.00 93.31 217 LEU A C 1
ATOM 1598 O O . LEU A 1 217 ? 5.213 3.502 -3.818 1.00 93.31 217 LEU A O 1
ATOM 1602 N N . VAL A 1 218 ? 3.993 2.417 -5.363 1.00 92.19 218 VAL A N 1
ATOM 1603 C CA . VAL A 1 218 ? 3.703 3.565 -6.220 1.00 92.19 218 VAL A CA 1
ATOM 1604 C C . VAL A 1 218 ? 2.252 3.970 -6.015 1.00 92.19 218 VAL A C 1
ATOM 1606 O O . VAL A 1 218 ? 1.328 3.264 -6.429 1.00 92.19 218 VAL A O 1
ATOM 1609 N N . ILE A 1 219 ? 2.041 5.115 -5.372 1.00 89.12 219 ILE A N 1
ATOM 1610 C CA . ILE A 1 219 ? 0.713 5.601 -4.997 1.00 89.12 219 ILE A CA 1
ATOM 1611 C C . ILE A 1 219 ? 0.459 6.932 -5.715 1.00 89.12 219 ILE A C 1
ATOM 1613 O O . ILE A 1 219 ? 1.073 7.948 -5.374 1.00 89.12 219 ILE A O 1
ATOM 1617 N N . PRO A 1 220 ? -0.436 6.980 -6.715 1.00 82.56 220 PRO A N 1
ATOM 1618 C CA . PRO A 1 220 ? -0.743 8.223 -7.402 1.00 82.56 220 PRO A CA 1
ATOM 1619 C C . PRO A 1 220 ? -1.425 9.191 -6.431 1.00 82.56 220 PRO A C 1
ATOM 1621 O O . PRO A 1 220 ? -2.412 8.865 -5.768 1.00 82.56 220 PRO A O 1
ATOM 1624 N N . SER A 1 221 ? -0.909 10.416 -6.361 1.00 72.25 221 SER A N 1
ATOM 1625 C CA . SER A 1 221 ? -1.576 11.509 -5.655 1.00 72.25 221 SER A CA 1
ATOM 1626 C C . SER A 1 221 ? -2.654 12.082 -6.583 1.00 72.25 221 SER A C 1
ATOM 1628 O O . SER A 1 221 ? -2.446 13.102 -7.234 1.00 72.25 221 SER A O 1
ATOM 1630 N N . GLY A 1 222 ? -3.771 11.366 -6.716 1.00 67.88 222 GLY A N 1
ATOM 1631 C CA . GLY A 1 222 ? -4.950 11.800 -7.475 1.00 67.88 222 GLY A CA 1
ATOM 1632 C C . GLY A 1 222 ? -6.064 12.352 -6.580 1.00 67.88 222 GLY A C 1
ATOM 1633 O O . GLY A 1 222 ? -5.914 12.438 -5.361 1.00 67.88 222 GLY A O 1
ATOM 1634 N N . SER A 1 223 ? -7.222 12.645 -7.182 1.00 59.06 223 SER A N 1
ATOM 1635 C CA . SER A 1 223 ? -8.454 13.077 -6.492 1.00 59.06 223 SER A CA 1
ATOM 1636 C C . SER A 1 223 ? -8.967 12.097 -5.431 1.00 59.06 223 SER A C 1
ATOM 1638 O O . SER A 1 223 ? -9.818 12.462 -4.628 1.00 59.06 223 SER A O 1
ATOM 1640 N N . ASP A 1 224 ? -8.438 10.873 -5.413 1.00 64.19 224 ASP A N 1
ATOM 1641 C CA . ASP A 1 224 ? -8.759 9.830 -4.438 1.00 64.19 224 ASP A CA 1
ATOM 1642 C C . ASP A 1 224 ? -7.979 9.971 -3.116 1.00 64.19 224 ASP A C 1
ATOM 1644 O O . ASP A 1 224 ? -8.227 9.218 -2.174 1.00 64.19 224 ASP A O 1
ATOM 1648 N N . GLN A 1 225 ? -7.080 10.962 -3.017 1.00 67.81 225 GLN A N 1
ATOM 1649 C CA . GLN A 1 225 ? -6.455 11.439 -1.772 1.00 67.81 225 GLN A CA 1
ATOM 1650 C C . GLN A 1 225 ? -5.620 10.396 -1.010 1.00 67.81 225 GLN A C 1
ATOM 1652 O O . GLN A 1 225 ? -5.383 10.522 0.192 1.00 67.81 225 GLN A O 1
ATOM 1657 N N . ALA A 1 226 ? -5.109 9.391 -1.726 1.00 74.31 226 ALA A N 1
ATOM 1658 C CA . ALA A 1 226 ? -4.358 8.270 -1.162 1.00 74.31 226 ALA A CA 1
ATOM 1659 C C . ALA A 1 226 ? -3.015 8.672 -0.518 1.00 74.31 226 ALA A C 1
ATOM 1661 O O . ALA A 1 226 ? -2.565 8.022 0.422 1.00 74.31 226 ALA A O 1
ATOM 1662 N N . ALA A 1 227 ? -2.380 9.752 -0.987 1.00 75.12 227 ALA A N 1
ATOM 1663 C CA . ALA A 1 227 ? -1.068 10.170 -0.487 1.00 75.12 227 ALA A CA 1
ATOM 1664 C C . ALA A 1 227 ? -1.115 10.813 0.909 1.00 75.12 227 ALA A C 1
ATOM 1666 O O . ALA A 1 227 ? -0.182 10.641 1.682 1.00 75.12 227 ALA A O 1
ATOM 1667 N N . GLY A 1 228 ? -2.199 11.512 1.272 1.00 80.31 228 GLY A N 1
ATOM 1668 C CA . GLY A 1 228 ? -2.343 12.059 2.630 1.00 80.31 228 GLY A CA 1
ATOM 1669 C C . GLY A 1 228 ? -2.477 10.960 3.690 1.00 80.31 228 GLY A C 1
ATOM 1670 O O . GLY A 1 228 ? -1.977 11.095 4.804 1.00 80.31 228 GLY A O 1
ATOM 1671 N N . LEU A 1 229 ? -3.087 9.834 3.311 1.00 84.62 229 LEU A N 1
ATOM 1672 C CA . LEU A 1 229 ? -3.233 8.643 4.153 1.00 84.62 229 LEU A CA 1
ATOM 1673 C C . LEU A 1 229 ? -1.930 7.862 4.339 1.00 84.62 229 LEU A C 1
ATOM 1675 O O . LEU A 1 229 ? -1.864 7.029 5.231 1.00 84.62 229 LEU A O 1
ATOM 1679 N N . LEU A 1 230 ? -0.909 8.149 3.530 1.00 82.94 230 LEU A N 1
ATOM 1680 C CA . LEU A 1 230 ? 0.446 7.621 3.691 1.00 82.94 230 LEU A CA 1
ATOM 1681 C C . LEU A 1 230 ? 1.334 8.535 4.558 1.00 82.94 230 LEU A C 1
ATOM 1683 O O . LEU A 1 230 ? 2.505 8.251 4.767 1.00 82.94 230 LEU A O 1
ATOM 1687 N N . LEU A 1 231 ? 0.841 9.675 5.037 1.00 82.69 231 LEU A N 1
ATOM 1688 C CA . LEU A 1 231 ? 1.686 10.619 5.781 1.00 82.69 231 LEU A CA 1
ATOM 1689 C C . LEU A 1 231 ? 1.128 10.966 7.156 1.00 82.69 231 LEU A C 1
ATOM 1691 O O . LEU A 1 231 ? 1.905 11.195 8.073 1.00 82.69 231 LEU A O 1
ATOM 1695 N N . LEU A 1 232 ? -0.198 11.031 7.305 1.00 87.94 232 LEU A N 1
ATOM 1696 C CA . LEU A 1 232 ? -0.819 11.465 8.559 1.00 87.94 232 LEU A CA 1
ATOM 1697 C C . LEU A 1 232 ? -1.055 10.324 9.558 1.00 87.94 232 LEU A C 1
ATOM 1699 O O . LEU A 1 232 ? -0.701 10.497 10.723 1.00 87.94 232 LEU A O 1
ATOM 1703 N N . PRO A 1 233 ? -1.652 9.183 9.164 1.00 89.44 233 PRO A N 1
ATOM 1704 C CA . PRO A 1 233 ? -1.924 8.114 10.111 1.00 89.44 233 PRO A CA 1
ATOM 1705 C C . PRO A 1 233 ? -0.635 7.380 10.503 1.00 89.44 233 PRO A C 1
ATOM 1707 O O . PRO A 1 233 ? 0.180 7.085 9.620 1.00 89.44 233 PRO A O 1
ATOM 1710 N N . PRO A 1 234 ? -0.464 7.034 11.792 1.00 90.56 234 PRO A N 1
ATOM 1711 C CA . PRO A 1 234 ? 0.674 6.248 12.254 1.00 90.56 234 PRO A CA 1
ATOM 1712 C C . PRO A 1 234 ? 0.655 4.829 11.683 1.00 90.56 234 PRO A C 1
ATOM 1714 O O . PRO A 1 234 ? 1.716 4.294 11.377 1.00 90.56 234 PRO A O 1
ATOM 1717 N N . LEU A 1 235 ? -0.529 4.229 11.503 1.00 92.75 235 LEU A N 1
ATOM 1718 C CA . LEU A 1 235 ? -0.686 2.946 10.826 1.00 92.75 235 LEU A CA 1
ATOM 1719 C C . LEU A 1 235 ? -1.246 3.145 9.419 1.00 92.75 235 LEU A C 1
ATOM 1721 O O . LEU A 1 235 ? -2.329 3.705 9.219 1.00 92.75 235 LEU A O 1
ATOM 1725 N N . GLN A 1 236 ? -0.522 2.616 8.445 1.00 92.44 236 GLN A N 1
ATOM 1726 C CA . GLN A 1 236 ? -0.828 2.745 7.030 1.00 92.44 236 GLN A CA 1
ATOM 1727 C C . GLN A 1 236 ? -0.991 1.361 6.439 1.00 92.44 236 GLN A C 1
ATOM 1729 O O . GLN A 1 236 ? -0.069 0.551 6.441 1.00 92.44 236 GLN A O 1
ATOM 1734 N N . ILE A 1 237 ? -2.175 1.092 5.918 1.00 94.12 237 ILE A N 1
ATOM 1735 C CA . ILE A 1 237 ? -2.495 -0.157 5.256 1.00 94.12 237 ILE A CA 1
ATOM 1736 C C . ILE A 1 237 ? -2.593 0.130 3.763 1.00 94.12 237 ILE A C 1
ATOM 1738 O O . ILE A 1 237 ? -3.431 0.915 3.317 1.00 94.12 237 ILE A O 1
ATOM 1742 N N . VAL A 1 238 ? -1.743 -0.506 2.968 1.00 93.81 238 VAL A N 1
ATOM 1743 C CA . VAL A 1 238 ? -1.760 -0.358 1.514 1.00 93.81 238 VAL A CA 1
ATOM 1744 C C . VAL A 1 238 ? -2.177 -1.666 0.872 1.00 93.81 238 VAL A C 1
ATOM 1746 O O . VAL A 1 238 ? -1.563 -2.706 1.081 1.00 93.81 238 VAL A O 1
ATOM 1749 N N . ILE A 1 239 ? -3.228 -1.603 0.065 1.00 94.25 239 ILE A N 1
ATOM 1750 C CA . ILE A 1 239 ? -3.741 -2.753 -0.669 1.00 94.25 239 ILE A CA 1
ATOM 1751 C C . ILE A 1 239 ? -3.144 -2.721 -2.079 1.00 94.25 239 ILE A C 1
ATOM 1753 O O . ILE A 1 239 ? -3.240 -1.710 -2.785 1.00 94.25 239 ILE A O 1
ATOM 1757 N N . LEU A 1 240 ? -2.533 -3.830 -2.486 1.00 94.19 240 LEU A N 1
ATOM 1758 C CA . LEU A 1 240 ? -1.838 -3.975 -3.761 1.00 94.19 240 LEU A CA 1
ATOM 1759 C C . LEU A 1 240 ? -2.255 -5.287 -4.445 1.00 94.19 240 LEU A C 1
ATOM 1761 O O . LEU A 1 240 ? -1.978 -6.365 -3.923 1.00 94.19 240 LEU A O 1
ATOM 1765 N N . PRO A 1 241 ? -2.906 -5.244 -5.618 1.00 92.88 241 PRO A N 1
ATOM 1766 C CA . PRO A 1 241 ? -3.137 -6.448 -6.410 1.00 92.88 241 PRO A CA 1
ATOM 1767 C C . PRO A 1 241 ? -1.819 -7.098 -6.850 1.00 92.88 241 PRO A C 1
ATOM 1769 O O . PRO A 1 241 ? -0.894 -6.396 -7.257 1.00 92.88 241 PRO A O 1
ATOM 1772 N N . LEU A 1 242 ? -1.734 -8.430 -6.834 1.00 92.81 242 LEU A N 1
ATOM 1773 C CA . LEU A 1 242 ? -0.508 -9.150 -7.214 1.00 92.81 242 LEU A CA 1
ATOM 1774 C C . LEU A 1 242 ? -0.060 -8.841 -8.650 1.00 92.81 242 LEU A C 1
ATOM 1776 O O . LEU A 1 242 ? 1.124 -8.638 -8.894 1.00 92.81 242 LEU A O 1
ATOM 1780 N N . HIS A 1 243 ? -1.003 -8.714 -9.585 1.00 89.50 243 HIS A N 1
ATOM 1781 C CA . HIS A 1 243 ? -0.721 -8.381 -10.987 1.00 89.50 243 HIS A CA 1
ATOM 1782 C C . HIS A 1 243 ? -0.259 -6.924 -11.200 1.00 89.50 243 HIS A C 1
ATOM 1784 O O . HIS A 1 243 ? 0.057 -6.522 -12.318 1.00 89.50 243 HIS A O 1
ATOM 1790 N N . HIS A 1 244 ? -0.248 -6.100 -10.149 1.00 91.00 244 HIS A N 1
ATOM 1791 C CA . HIS A 1 244 ? 0.337 -4.759 -10.172 1.00 91.00 244 HIS A CA 1
ATOM 1792 C C . HIS A 1 244 ? 1.796 -4.740 -9.694 1.00 91.00 244 HIS A C 1
ATOM 1794 O O . HIS A 1 244 ? 2.411 -3.671 -9.679 1.00 91.00 244 HIS A O 1
ATOM 1800 N N . ILE A 1 245 ? 2.355 -5.887 -9.303 1.00 93.31 245 ILE A N 1
ATOM 1801 C CA . ILE A 1 245 ? 3.769 -5.997 -8.961 1.00 93.31 245 ILE A CA 1
ATOM 1802 C C . ILE A 1 245 ? 4.576 -6.098 -10.250 1.00 93.31 245 ILE A C 1
ATOM 1804 O O . ILE A 1 245 ? 4.312 -6.942 -11.102 1.00 93.31 245 ILE A O 1
ATOM 1808 N N . VAL A 1 246 ? 5.554 -5.216 -10.381 1.00 93.00 246 VAL A N 1
ATOM 1809 C CA . VAL A 1 246 ? 6.430 -5.096 -11.544 1.00 93.00 246 VAL A CA 1
ATOM 1810 C C . VAL A 1 246 ? 7.882 -5.201 -11.104 1.00 93.00 246 VAL A C 1
ATOM 1812 O O . VAL A 1 246 ? 8.194 -5.030 -9.924 1.00 93.00 246 VAL A O 1
ATOM 1815 N N . GLY A 1 247 ? 8.779 -5.494 -12.042 1.00 91.50 247 GLY A N 1
ATOM 1816 C CA . GLY A 1 247 ? 10.198 -5.629 -11.737 1.00 91.50 247 GLY A CA 1
ATOM 1817 C C . GLY A 1 247 ? 10.825 -4.306 -11.325 1.00 91.50 247 GLY A C 1
ATOM 1818 O O . GLY A 1 247 ? 11.314 -4.176 -10.199 1.00 91.50 247 GLY A O 1
ATOM 1819 N N . THR A 1 248 ? 10.760 -3.330 -12.228 1.00 91.56 248 THR A N 1
ATOM 1820 C CA . THR A 1 248 ? 11.479 -2.058 -12.106 1.00 91.56 248 THR A CA 1
ATOM 1821 C C . THR A 1 248 ? 10.554 -0.868 -11.870 1.00 91.56 248 THR A C 1
ATOM 1823 O O . THR A 1 248 ? 9.336 -0.924 -12.064 1.00 91.56 248 THR A O 1
ATOM 1826 N N . LEU A 1 249 ? 11.148 0.255 -11.463 1.00 90.88 249 LEU A N 1
ATOM 1827 C CA . LEU A 1 249 ? 10.438 1.530 -11.378 1.00 90.88 249 LEU A CA 1
ATOM 1828 C C . LEU A 1 249 ? 9.994 2.031 -12.766 1.00 90.88 249 LEU A C 1
ATOM 1830 O O . LEU A 1 249 ? 8.911 2.602 -12.890 1.00 90.88 249 LEU A O 1
ATOM 1834 N N . ASP A 1 250 ? 10.781 1.767 -13.810 1.00 90.12 250 ASP A N 1
ATOM 1835 C CA . ASP A 1 250 ? 10.445 2.145 -15.187 1.00 90.12 250 ASP A CA 1
ATOM 1836 C C . ASP A 1 250 ? 9.233 1.368 -15.717 1.00 90.12 250 ASP A C 1
ATOM 1838 O O . ASP A 1 250 ? 8.366 1.949 -16.379 1.00 90.12 250 ASP A O 1
ATOM 1842 N N . ASP A 1 251 ? 9.113 0.084 -15.361 1.00 90.44 251 ASP A N 1
ATOM 1843 C CA . ASP A 1 251 ? 7.922 -0.723 -15.654 1.00 90.44 251 ASP A CA 1
ATOM 1844 C C . ASP A 1 251 ? 6.686 -0.152 -14.954 1.00 90.44 251 ASP A C 1
ATOM 1846 O O . ASP A 1 251 ? 5.596 -0.096 -15.533 1.00 90.44 251 ASP A O 1
ATOM 1850 N N . ALA A 1 252 ? 6.844 0.323 -13.712 1.00 91.25 252 ALA A N 1
ATOM 1851 C CA . ALA A 1 252 ? 5.753 0.963 -12.986 1.00 91.25 252 ALA A CA 1
ATOM 1852 C C . ALA A 1 252 ? 5.299 2.253 -13.686 1.00 91.25 252 ALA A C 1
ATOM 1854 O O . ALA A 1 252 ? 4.096 2.527 -13.751 1.00 91.25 252 ALA A O 1
ATOM 1855 N N . TRP A 1 253 ? 6.236 3.034 -14.232 1.00 90.75 253 TRP A N 1
ATOM 1856 C CA . TRP A 1 253 ? 5.938 4.291 -14.921 1.00 90.75 253 TRP A CA 1
ATOM 1857 C C . TRP A 1 253 ? 5.246 4.029 -16.258 1.00 90.75 253 TRP A C 1
ATOM 1859 O O . TRP A 1 253 ? 4.219 4.652 -16.542 1.00 90.75 253 TRP A O 1
ATOM 1869 N N . HIS A 1 254 ? 5.739 3.061 -17.034 1.00 90.69 254 HIS A N 1
ATOM 1870 C CA . HIS A 1 254 ? 5.088 2.617 -18.267 1.00 90.69 254 HIS A CA 1
ATOM 1871 C C . HIS A 1 254 ? 3.679 2.078 -18.004 1.00 90.69 254 HIS A C 1
ATOM 1873 O O . HIS A 1 254 ? 2.718 2.521 -18.638 1.00 90.69 254 HIS A O 1
ATOM 1879 N N . GLY A 1 255 ? 3.524 1.181 -17.028 1.00 88.19 255 GLY A N 1
ATOM 1880 C CA . GLY A 1 255 ? 2.220 0.629 -16.657 1.00 88.19 255 GLY A CA 1
ATOM 1881 C C . GLY A 1 255 ? 1.238 1.709 -16.195 1.00 88.19 255 GLY A C 1
ATOM 1882 O O . GLY A 1 255 ? 0.057 1.676 -16.550 1.00 88.19 255 GLY A O 1
ATOM 1883 N N . MET A 1 256 ? 1.719 2.710 -15.453 1.00 88.38 256 MET A N 1
ATOM 1884 C CA . MET A 1 256 ? 0.918 3.869 -15.061 1.00 88.38 256 MET A CA 1
ATOM 1885 C C . MET A 1 256 ? 0.478 4.700 -16.269 1.00 88.38 256 MET A C 1
ATOM 1887 O O . MET A 1 256 ? -0.701 5.045 -16.347 1.00 88.38 256 MET A O 1
ATOM 1891 N N . ALA A 1 257 ? 1.382 4.979 -17.213 1.00 87.62 257 ALA A N 1
ATOM 1892 C CA . ALA A 1 257 ? 1.069 5.720 -18.436 1.00 87.62 257 ALA A CA 1
ATOM 1893 C C . ALA A 1 257 ? -0.075 5.050 -19.209 1.00 87.62 257 ALA A C 1
ATOM 1895 O O . ALA A 1 257 ? -1.088 5.685 -19.506 1.00 87.62 257 ALA A O 1
ATOM 1896 N N . ILE A 1 258 ? 0.062 3.742 -19.443 1.00 88.38 258 ILE A N 1
ATOM 1897 C CA . ILE A 1 258 ? -0.904 2.928 -20.187 1.00 88.38 258 ILE A CA 1
ATOM 1898 C C . ILE A 1 258 ? -2.268 2.936 -19.487 1.00 88.38 258 ILE A C 1
ATOM 1900 O O . ILE A 1 258 ? -3.292 3.197 -20.118 1.00 88.38 258 ILE A O 1
ATOM 1904 N N . ARG A 1 259 ? -2.301 2.703 -18.168 1.00 84.19 259 ARG A N 1
ATOM 1905 C CA . ARG A 1 259 ? -3.555 2.671 -17.3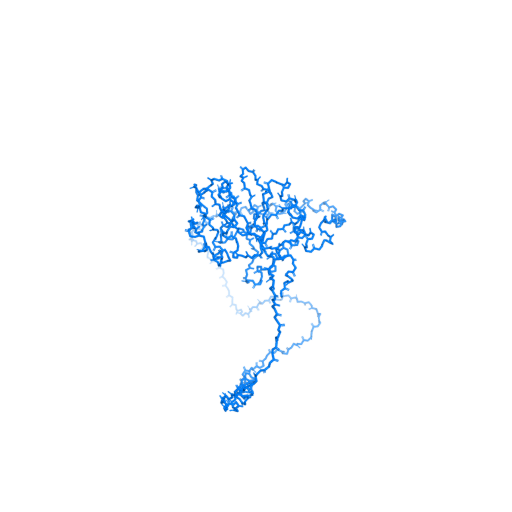93 1.00 84.19 259 ARG A CA 1
ATOM 1906 C C . ARG A 1 259 ? -4.258 4.024 -17.353 1.00 84.19 259 ARG A C 1
ATOM 1908 O O . ARG A 1 259 ? -5.485 4.070 -17.418 1.00 84.19 259 ARG A O 1
ATOM 1915 N N . GLN A 1 260 ? -3.505 5.113 -17.226 1.00 84.12 260 GLN A N 1
ATOM 1916 C CA . GLN A 1 260 ? -4.070 6.461 -17.219 1.00 84.12 260 GLN A CA 1
ATOM 1917 C C . GLN A 1 260 ? -4.643 6.810 -18.593 1.00 84.12 260 GLN A C 1
ATOM 1919 O O . GLN A 1 260 ? -5.795 7.233 -18.680 1.00 84.12 260 GLN A O 1
ATOM 1924 N N . GLN A 1 261 ? -3.903 6.512 -19.662 1.00 87.00 261 GLN A N 1
ATOM 1925 C CA . GLN A 1 261 ? -4.358 6.727 -21.032 1.00 87.00 261 GLN A CA 1
ATOM 1926 C C . GLN A 1 261 ? -5.615 5.905 -21.358 1.00 87.00 261 GLN A C 1
ATOM 1928 O O . GLN A 1 261 ? -6.552 6.442 -21.946 1.00 87.00 261 GLN A O 1
ATOM 1933 N N . ALA A 1 262 ? -5.696 4.649 -20.903 1.00 85.44 262 ALA A N 1
ATOM 1934 C CA . ALA A 1 262 ? -6.891 3.810 -21.048 1.00 85.44 262 ALA A CA 1
ATOM 1935 C C . ALA A 1 262 ? -8.128 4.381 -20.324 1.00 85.44 262 ALA A C 1
ATOM 1937 O O . ALA A 1 262 ? -9.259 4.121 -20.725 1.00 85.44 262 ALA A O 1
ATOM 1938 N N . ARG A 1 263 ? -7.924 5.188 -19.275 1.00 81.88 263 ARG A N 1
ATOM 1939 C CA . ARG A 1 263 ? -8.988 5.919 -18.563 1.00 81.88 263 ARG A CA 1
ATOM 1940 C C . ARG A 1 263 ? -9.295 7.289 -19.179 1.00 81.88 263 ARG A C 1
ATOM 1942 O O . ARG A 1 263 ? -10.120 8.015 -18.633 1.00 81.88 263 ARG A O 1
ATOM 1949 N N . GLY A 1 264 ? -8.621 7.670 -20.268 1.00 84.62 264 GLY A N 1
ATOM 1950 C CA . GLY A 1 264 ? -8.703 9.017 -20.840 1.00 84.62 264 GLY A CA 1
ATOM 1951 C C . GLY A 1 264 ? -8.104 10.098 -19.934 1.00 84.62 264 GLY A C 1
ATOM 1952 O O . GLY A 1 264 ? -8.447 11.271 -20.061 1.00 84.62 264 GLY A O 1
ATOM 1953 N N . LEU A 1 265 ? -7.237 9.710 -18.994 1.00 82.12 265 LEU A N 1
ATOM 1954 C CA . LEU A 1 265 ? -6.582 10.604 -18.046 1.00 82.12 265 LEU A CA 1
ATOM 1955 C C . LEU A 1 265 ? -5.124 10.836 -18.456 1.00 82.12 265 LEU A C 1
ATOM 1957 O O . LEU A 1 265 ? -4.450 9.947 -18.972 1.00 82.12 265 LEU A O 1
ATOM 1961 N N . GLY A 1 266 ? -4.615 12.036 -18.180 1.00 84.69 266 GLY A N 1
ATOM 1962 C CA . GLY A 1 266 ? -3.186 12.322 -18.285 1.00 84.69 266 GLY A CA 1
ATOM 1963 C C . GLY A 1 266 ? -2.371 11.653 -17.174 1.00 84.69 266 GLY A C 1
ATOM 1964 O O . GLY A 1 266 ? -2.914 11.079 -16.219 1.00 84.69 266 GLY A O 1
ATOM 1965 N N . MET A 1 267 ? -1.044 11.771 -17.268 1.00 86.06 267 MET A N 1
ATOM 1966 C CA . MET A 1 267 ? -0.171 11.411 -16.151 1.00 86.06 267 MET A CA 1
ATOM 1967 C C . MET A 1 267 ? -0.582 12.179 -14.887 1.00 86.06 267 MET A C 1
ATOM 1969 O O . MET A 1 267 ? -0.880 13.374 -14.972 1.00 86.06 267 MET A O 1
ATOM 1973 N N . PRO A 1 268 ? -0.616 11.521 -13.715 1.00 82.1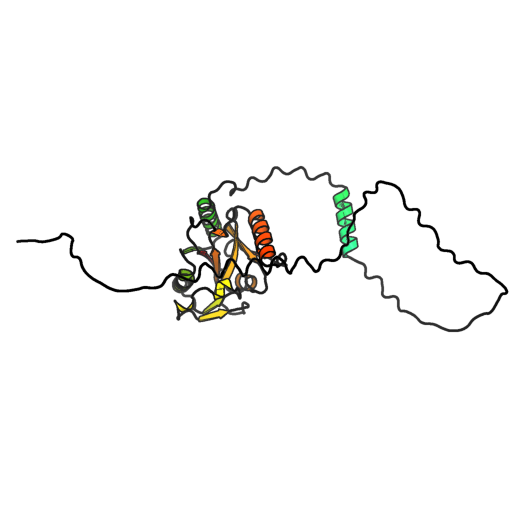2 268 PRO A N 1
ATOM 1974 C CA . PRO A 1 268 ? -0.937 12.204 -12.477 1.00 82.12 268 PRO A CA 1
ATOM 1975 C C . PRO A 1 268 ? 0.128 13.261 -12.192 1.00 82.12 268 PRO A C 1
ATOM 1977 O O . PRO A 1 268 ? 1.325 13.000 -12.294 1.00 82.12 268 PRO A O 1
ATOM 1980 N N . SER A 1 269 ? -0.304 14.450 -11.775 1.00 83.56 269 SER A N 1
ATOM 1981 C CA . SER A 1 269 ? 0.603 15.566 -11.480 1.00 83.56 269 SER A CA 1
ATOM 1982 C C . SER A 1 269 ? 1.595 15.249 -10.357 1.00 83.56 269 SER A C 1
ATOM 1984 O O . SER A 1 269 ? 2.613 15.922 -10.218 1.00 83.56 269 SER A O 1
ATOM 1986 N N . ARG A 1 270 ? 1.273 14.257 -9.519 1.00 85.81 270 ARG A N 1
ATOM 1987 C CA . ARG A 1 270 ? 2.061 13.829 -8.368 1.00 85.81 270 ARG A CA 1
ATOM 1988 C C . ARG A 1 270 ? 1.917 12.326 -8.139 1.00 85.81 270 ARG A C 1
ATOM 1990 O O . ARG A 1 270 ? 0.821 11.771 -8.219 1.00 85.81 270 ARG A O 1
ATOM 1997 N N . VAL A 1 271 ? 3.012 11.698 -7.732 1.00 88.12 271 VAL A N 1
ATOM 1998 C CA . VAL A 1 271 ? 3.071 10.301 -7.289 1.00 88.12 271 VAL A CA 1
ATOM 1999 C C . VAL A 1 271 ? 3.860 10.257 -5.989 1.00 88.12 271 VAL A C 1
ATOM 2001 O O . VAL A 1 271 ? 4.831 10.992 -5.825 1.00 88.12 271 VAL A O 1
ATOM 2004 N N . CYS A 1 272 ? 3.411 9.434 -5.050 1.00 89.06 272 CYS A N 1
ATOM 2005 C CA . CYS A 1 272 ? 4.119 9.158 -3.814 1.00 89.06 272 CYS A CA 1
ATOM 2006 C C . CYS A 1 272 ? 4.747 7.768 -3.905 1.00 89.06 272 CYS A C 1
ATOM 2008 O O . CYS A 1 272 ? 4.083 6.809 -4.304 1.00 89.06 272 CYS A O 1
ATOM 2010 N N . LEU A 1 273 ? 6.029 7.691 -3.563 1.00 90.94 273 LEU A N 1
ATOM 2011 C CA . LEU A 1 273 ? 6.785 6.453 -3.484 1.00 90.94 273 LEU A CA 1
ATOM 2012 C C . LEU A 1 273 ? 6.974 6.105 -2.013 1.00 90.94 273 LEU A C 1
ATOM 2014 O O . LEU A 1 273 ? 7.544 6.902 -1.271 1.00 90.94 273 LEU A O 1
ATOM 2018 N N . ALA A 1 274 ? 6.484 4.938 -1.604 1.00 88.88 274 ALA A N 1
ATOM 2019 C CA . ALA A 1 274 ? 6.592 4.461 -0.231 1.00 88.88 274 ALA A CA 1
ATOM 2020 C C . ALA A 1 274 ? 7.502 3.235 -0.185 1.00 88.88 274 ALA A C 1
ATOM 2022 O O . ALA A 1 274 ? 7.161 2.199 -0.754 1.00 88.88 274 ALA A O 1
ATOM 2023 N N . THR A 1 275 ? 8.644 3.340 0.486 1.00 87.12 275 THR A N 1
ATOM 2024 C CA . THR A 1 275 ? 9.547 2.209 0.724 1.00 87.12 275 THR A CA 1
ATOM 2025 C C . THR A 1 275 ? 9.673 2.033 2.221 1.00 87.12 275 THR A C 1
ATOM 2027 O O . THR A 1 275 ? 10.251 2.889 2.885 1.00 87.12 275 THR A O 1
ATOM 2030 N N . GLY A 1 276 ? 9.127 0.938 2.744 1.00 79.19 276 GLY A N 1
ATOM 2031 C CA . GLY A 1 276 ? 9.116 0.719 4.183 1.00 79.19 276 GLY A CA 1
ATOM 2032 C C . GLY A 1 276 ? 8.200 1.674 4.943 1.00 79.19 276 GLY A C 1
ATOM 2033 O O . GLY A 1 276 ? 7.578 2.580 4.382 1.00 79.19 276 GLY A O 1
ATOM 2034 N N . ALA A 1 277 ? 8.107 1.437 6.244 1.00 66.25 277 ALA A N 1
ATOM 2035 C CA . ALA A 1 277 ? 7.465 2.356 7.162 1.00 66.25 277 ALA A CA 1
ATOM 2036 C C . ALA A 1 277 ? 8.546 3.325 7.654 1.00 66.25 277 ALA A C 1
ATOM 2038 O O . ALA A 1 277 ? 9.561 2.866 8.160 1.00 66.25 277 ALA A O 1
ATOM 2039 N N . GLY A 1 278 ? 8.388 4.633 7.430 1.00 69.69 278 GLY A N 1
ATOM 2040 C CA . GLY A 1 278 ? 9.314 5.635 7.972 1.00 69.69 278 GLY A CA 1
ATOM 2041 C C . GLY A 1 278 ? 9.210 5.689 9.500 1.00 69.69 278 GLY A C 1
ATOM 2042 O O . GLY A 1 278 ? 9.624 4.773 10.197 1.00 69.69 278 GLY A O 1
ATOM 2043 N N . ASP A 1 279 ? 8.577 6.734 10.027 1.00 68.00 279 ASP A N 1
ATOM 2044 C CA . ASP A 1 279 ? 8.328 6.857 11.474 1.00 68.00 279 ASP A CA 1
ATOM 2045 C C . ASP A 1 279 ? 7.055 6.112 11.936 1.00 68.00 279 ASP A C 1
ATOM 2047 O O . ASP A 1 279 ? 6.758 6.036 13.128 1.00 68.00 279 ASP A O 1
ATOM 2051 N N . GLY A 1 280 ? 6.268 5.592 10.988 1.00 81.00 280 GLY A N 1
ATOM 2052 C CA . GLY A 1 280 ? 5.013 4.877 11.232 1.00 81.00 280 GLY A CA 1
ATOM 2053 C C . GLY A 1 280 ? 5.130 3.363 11.057 1.00 81.00 280 GLY A C 1
ATOM 2054 O O . GLY A 1 280 ? 6.218 2.803 10.985 1.00 81.00 280 GLY A O 1
ATOM 2055 N N . GLN A 1 281 ? 3.984 2.694 10.943 1.00 89.50 281 GLN A N 1
ATOM 2056 C CA . GLN A 1 281 ? 3.877 1.292 10.542 1.00 89.50 281 GLN A CA 1
ATOM 2057 C C . GLN A 1 281 ? 3.205 1.191 9.174 1.00 89.50 281 GLN A C 1
ATOM 2059 O O . GLN A 1 281 ? 2.133 1.753 8.952 1.00 89.50 281 GLN A O 1
ATOM 2064 N N . LEU A 1 282 ? 3.826 0.436 8.269 1.00 93.31 282 LEU A N 1
ATOM 2065 C CA . LEU A 1 282 ? 3.304 0.137 6.943 1.00 93.31 282 LEU A CA 1
ATOM 2066 C C . LEU A 1 282 ? 2.940 -1.345 6.884 1.00 93.31 282 LEU A C 1
ATOM 2068 O O . LEU A 1 282 ? 3.782 -2.217 7.105 1.00 93.31 282 LEU A O 1
ATOM 2072 N N . HIS A 1 283 ? 1.687 -1.621 6.563 1.00 95.00 283 HIS A N 1
ATOM 2073 C CA . HIS A 1 283 ? 1.166 -2.957 6.343 1.00 95.00 283 HIS A CA 1
ATOM 2074 C C . HIS A 1 283 ? 0.664 -3.079 4.908 1.00 95.00 283 HIS A C 1
ATOM 2076 O O . HIS A 1 283 ? -0.205 -2.328 4.470 1.00 95.00 283 HIS A O 1
ATOM 2082 N N . VAL A 1 284 ? 1.226 -4.013 4.153 1.00 95.62 284 VAL A N 1
ATOM 2083 C CA . VAL A 1 284 ? 0.903 -4.225 2.745 1.00 95.62 284 VAL A CA 1
ATOM 2084 C C . VAL A 1 284 ? 0.072 -5.491 2.607 1.00 95.62 284 VAL A C 1
ATOM 2086 O O . VAL A 1 284 ? 0.542 -6.583 2.918 1.00 95.62 284 VAL A O 1
ATOM 2089 N N . ILE A 1 285 ? -1.148 -5.346 2.094 1.00 96.25 285 ILE A N 1
ATOM 2090 C CA . ILE A 1 285 ? -2.038 -6.467 1.790 1.00 96.25 285 ILE A CA 1
ATOM 2091 C C . ILE A 1 285 ? -1.974 -6.733 0.291 1.00 96.25 285 ILE A C 1
ATOM 2093 O O . ILE A 1 285 ? -2.467 -5.948 -0.525 1.00 96.25 285 ILE A O 1
ATOM 2097 N N . LEU A 1 286 ? -1.371 -7.858 -0.065 1.00 95.44 286 LEU A N 1
ATOM 2098 C CA . LEU A 1 286 ? -1.273 -8.337 -1.431 1.00 95.44 286 LEU A CA 1
ATOM 2099 C C . LEU A 1 286 ? -2.513 -9.160 -1.788 1.00 95.44 286 LEU A C 1
ATOM 2101 O O . LEU A 1 286 ? -2.814 -10.140 -1.109 1.00 95.44 286 LEU A O 1
ATOM 2105 N N . VAL A 1 287 ? -3.223 -8.774 -2.849 1.00 94.06 287 VAL A N 1
ATOM 2106 C CA . VAL A 1 287 ? -4.518 -9.372 -3.218 1.00 94.06 287 VAL A CA 1
ATOM 2107 C C . VAL A 1 287 ? -4.431 -10.138 -4.533 1.00 94.06 287 VAL A C 1
ATOM 2109 O O . VAL A 1 287 ? -4.019 -9.577 -5.551 1.00 94.06 287 VAL A O 1
ATOM 2112 N N . GLY A 1 288 ? -4.892 -11.384 -4.525 1.00 89.12 288 GLY A N 1
ATOM 2113 C CA . GLY A 1 288 ? -5.030 -12.225 -5.710 1.00 89.12 288 GLY A CA 1
ATOM 2114 C C . GLY A 1 288 ? -4.335 -13.572 -5.557 1.00 89.12 288 GLY A C 1
ATOM 2115 O O . GLY A 1 288 ? -3.626 -13.833 -4.580 1.00 89.12 288 GLY A O 1
ATOM 2116 N N . GLU A 1 289 ? -4.471 -14.399 -6.587 1.00 78.62 289 GLU A N 1
ATOM 2117 C CA . GLU A 1 289 ? -3.669 -15.605 -6.756 1.00 78.62 289 GLU A CA 1
ATOM 2118 C C . GLU A 1 289 ? -2.476 -15.338 -7.689 1.00 78.62 289 GLU A C 1
ATOM 2120 O O . GLU A 1 289 ? -2.600 -14.574 -8.648 1.00 78.62 289 GLU A O 1
ATOM 2125 N N . PRO A 1 290 ? -1.301 -15.937 -7.420 1.00 66.31 290 PRO A N 1
ATOM 2126 C CA . PRO A 1 290 ? -0.077 -15.687 -8.187 1.00 66.31 290 PRO A CA 1
ATOM 2127 C C . PRO A 1 290 ? -0.140 -16.171 -9.644 1.00 66.31 290 PRO A C 1
ATOM 2129 O O . PRO A 1 290 ? 0.689 -15.738 -10.441 1.00 66.31 290 PRO A O 1
ATOM 2132 N N . ASP A 1 291 ? -1.101 -17.039 -9.974 1.00 58.97 291 ASP A N 1
ATOM 2133 C CA . ASP A 1 291 ? -1.216 -17.726 -11.269 1.00 58.97 291 ASP A CA 1
ATOM 2134 C C . ASP A 1 291 ? -2.476 -17.339 -12.060 1.00 58.97 291 ASP A C 1
ATOM 2136 O O . ASP A 1 291 ? -2.754 -17.889 -13.125 1.00 58.97 291 ASP A O 1
ATOM 2140 N N . ALA A 1 292 ? -3.246 -16.363 -11.567 1.00 52.53 292 ALA A N 1
ATOM 2141 C CA . ALA A 1 292 ? -4.322 -15.769 -12.343 1.00 52.53 292 ALA A CA 1
ATOM 2142 C C . ALA A 1 292 ? -3.697 -14.892 -13.439 1.00 52.53 292 ALA A C 1
ATOM 2144 O O . ALA A 1 292 ? -3.495 -13.688 -13.259 1.00 52.53 292 ALA A O 1
ATOM 2145 N N . ALA A 1 293 ? -3.332 -15.519 -14.559 1.00 35.72 293 ALA A N 1
ATOM 2146 C CA . ALA A 1 293 ? -3.011 -14.825 -15.794 1.00 35.72 293 ALA A CA 1
ATOM 2147 C C . ALA A 1 293 ? -4.109 -13.782 -16.062 1.00 35.72 293 ALA A C 1
ATOM 2149 O O . ALA A 1 293 ? -5.300 -14.094 -16.000 1.00 35.72 293 ALA A O 1
ATOM 2150 N N . LEU A 1 294 ? -3.699 -12.532 -16.286 1.00 36.78 294 LEU A N 1
ATOM 2151 C CA . LEU A 1 294 ? -4.604 -11.460 -16.694 1.00 36.78 294 LEU A CA 1
ATOM 2152 C C . LEU A 1 294 ? -5.399 -11.921 -17.935 1.00 36.78 294 LEU A C 1
ATOM 2154 O O . LEU A 1 294 ? -4.769 -12.438 -18.861 1.00 36.78 294 LEU A O 1
ATOM 2158 N N . PRO A 1 295 ? -6.734 -11.763 -17.968 1.00 32.53 295 PRO A N 1
ATOM 2159 C CA . PRO A 1 295 ? -7.500 -11.892 -19.204 1.00 32.53 295 PRO A CA 1
ATOM 2160 C C . PRO A 1 295 ? -7.159 -10.782 -20.208 1.00 32.53 295 PRO A C 1
ATOM 2162 O O . PRO A 1 295 ? -6.748 -9.679 -19.770 1.00 32.53 295 PRO A O 1
#

Sequence (295 aa):
MDQAGYCSLRARAPPTRRTDRIISIWSCWTMVGLICWTLVWQHFPAWLSVPVGSGGPYRVSRFCIAGQPPCCAVCSGVGAAFRRGGGMPVMDSRKQILTRVCTAVAGMGPVADSRPLVSMAGGLTNLGLIEQFGKRAIAAGASVERVADTARVPHAVADHLKALGMPATVRVAGSPWLRAIPWDRRPRLTLSFGVARTGDQVGVSAALAGVAETGTLVIPSGSDQAAGLLLLPPLQIVILPLHHIVGTLDDAWHGMAIRQQARGLGMPSRVCLATGAGDGQLHVILVGEPDAALP

Secondary structure (DSSP, 8-state):
-----------------------SSTTSHHHHHHHHHHHSSSS------PPP----------------------------------------HHHHHHHHHHHHHTTSPPPP-------TTTT--HHHHHHHHHHHHHHTT-EEEEESSGGGHHHHHHHHHHHTT--SEEEE---HHHHTS-GGG-TT-EEEESS--TT--EEEEE-SEEETTTTEEEEE-STT-TTGGGTS-SEEEEEEEGGGEESSHHHHHHHHHHHHHHTT----S-EEEEES-SSSEEEEEEES-TT----

InterPro domains:
  IPR003741 LUD domain [PF02589] (201-277)
  IPR024185 5-formyltetrahydrofolate cyclo-ligase-like domain superfamily [G3DSA:3.40.50.10420] (126-288)
  IPR037171 NagB/RpiA transferase-like [SSF100950] (129-287)